Protein AF-U6MVC6-F1 (afdb_monomer)

Sequence (277 aa):
MRKEAEAIRRQVAEQHLAGNCEPCVAHFAAAAGCGAGEFCCCCHDPQHEQQNSPLHFLVLLHQQQRCLPCAPTHSGEQGCPGASCSYCHHPSHGDKGDKERHFSVVLHKRKVCRPCSLFLLGTCPKDSLSCTFCHSEEHRPGGPRGPPGGPGGPPGAPAVAGAPAQAPGGPPLIPGGPPILAAPAPGVPRPRILLPSPGGPPGGPPVLGYPAPFFPMAPFGGPPRGPPLILAGPRPAPITITPVAPGGPPLSPVAAPQQQQQQQQQQPAAANLDAHG

Mean predicted aligned error: 19.35 Å

Organism: NCBI:txid51315

InterPro domains:
  IPR000571 Zinc finger, CCCH-type [PS50103] (115-138)

Solvent-accessible surface area (backbone atoms only — not comparable to full-atom values): 19244 Å² total; per-residue (Å²): 106,73,71,54,31,51,50,39,47,50,53,34,51,54,29,46,77,69,73,66,50,51,60,32,61,49,45,75,49,37,95,86,37,46,90,54,60,65,67,37,79,43,34,80,62,72,68,30,65,40,81,89,38,80,53,9,41,61,51,42,28,45,75,72,72,65,52,55,58,34,41,31,67,53,37,73,45,84,84,61,73,60,93,65,43,83,42,35,78,63,68,65,30,54,36,81,86,45,58,76,54,14,36,55,46,43,32,46,78,70,71,70,51,51,74,30,67,43,47,72,70,72,64,49,92,58,54,64,84,46,37,66,37,32,65,58,64,87,73,39,93,84,40,85,74,67,76,81,88,65,82,89,76,83,91,82,86,83,90,81,87,84,86,85,90,85,88,89,83,86,88,84,86,86,86,84,84,84,81,93,79,83,88,82,84,88,89,79,91,77,84,88,78,88,73,86,87,79,84,82,86,84,84,76,81,82,73,85,71,69,78,74,80,84,68,82,77,74,78,90,79,83,84,89,86,74,83,86,83,86,77,88,71,86,80,81,77,86,82,82,81,75,85,80,80,94,85,75,82,87,79,79,86,82,81,76,88,85,75,80,72,72,75,76,76,75,72,80,83,81,81,85,79,90,75,92,130

Foldseek 3Di:
DVVQLVVLVVQQVVCVVVLNFQADLQQQQPPVHDPCPSVDNHDPDCQQNDPPHCNPNLNSCVVVVNFQADLCLLLVHPDAPPPSGSGHNPCQLNDPVPPCSPNLNSCVVVVNFAADPCLLVVRDPDDQRNDSHHNDLCPHDPRPPDPPPDPDDDDDDDDDDDDDDDDDDDDDDDDDDDDDDDDDDDDDDDDDDDDDDDDDDDDDPPPPDDPPRPDPPDPPDDDDDDDDDDDDDDDDDDDDDDDDDPDDDDDDDDDDDPDPPVVVPPDDDDDDDDDDD

Secondary structure (DSSP, 8-state):
-HHHHHHHHHHHHHHHHTT---B-HHHHH-TT--TTGGG--SB--GGGT-TTSTT-HHHHHHHTT---B-HHHHHT-S---GGG-SSB--GGGT-SS-TTTSHHHHHHHTT-PPB-HHHHTT---S-TTT-SSB--GGGSTTS-------S-------------------PPPPP-------PPPS--PPP---PPPP-PPP-------PPPP-------------------PPPPPPP--PPPPS--PPPPPPPP---SSGGGG------------

Structure (mmCIF, N/CA/C/O backbone):
data_AF-U6MVC6-F1
#
_entry.id   AF-U6MVC6-F1
#
loop_
_atom_site.group_PDB
_atom_site.id
_atom_site.type_symbol
_atom_site.label_atom_id
_atom_site.label_alt_id
_atom_site.label_comp_id
_atom_site.label_asym_id
_atom_site.label_entity_id
_atom_site.label_seq_id
_atom_site.pdbx_PDB_ins_code
_atom_site.Cartn_x
_atom_site.Cartn_y
_atom_site.Cartn_z
_atom_site.occupancy
_atom_site.B_iso_or_equiv
_atom_site.auth_seq_id
_atom_site.auth_comp_id
_atom_site.auth_asym_id
_atom_site.auth_atom_id
_atom_site.pdbx_PDB_model_num
ATOM 1 N N . MET A 1 1 ? -15.863 -12.638 24.065 1.00 85.62 1 MET A N 1
ATOM 2 C CA . MET A 1 1 ? -16.165 -11.849 22.852 1.00 85.62 1 MET A CA 1
ATOM 3 C C . MET A 1 1 ? -16.431 -10.372 23.147 1.00 85.62 1 MET A C 1
ATOM 5 O O . MET A 1 1 ? -15.541 -9.586 22.881 1.00 85.62 1 MET A O 1
ATOM 9 N N . ARG A 1 2 ? -17.551 -9.947 23.762 1.00 92.94 2 ARG A N 1
ATOM 10 C CA . ARG A 1 2 ? -17.836 -8.496 23.948 1.00 92.94 2 ARG A CA 1
ATOM 11 C C . ARG A 1 2 ? -16.755 -7.715 24.719 1.00 92.94 2 ARG A C 1
ATOM 13 O O . ARG A 1 2 ? -16.364 -6.641 24.285 1.00 92.94 2 AR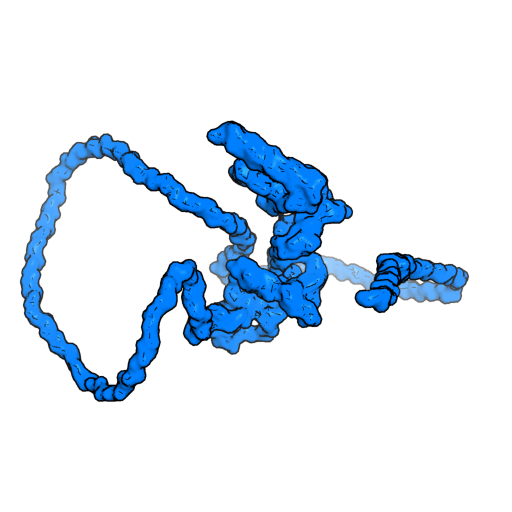G A O 1
ATOM 20 N N . LYS A 1 3 ? -16.239 -8.280 25.819 1.00 96.25 3 LYS A N 1
ATOM 21 C CA . LYS A 1 3 ? -15.145 -7.67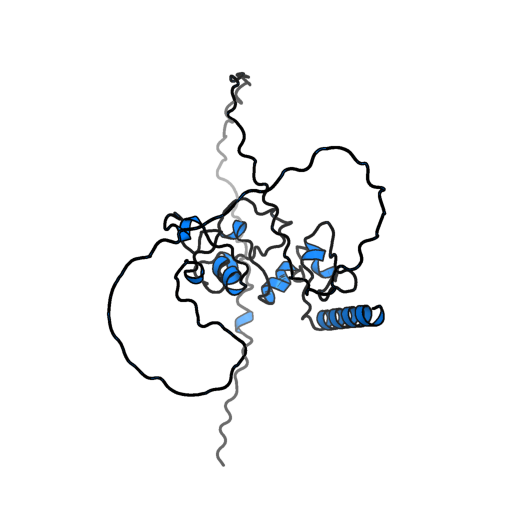6 26.611 1.00 96.25 3 LYS A CA 1
ATOM 22 C C . LYS A 1 3 ? -13.841 -7.525 25.817 1.00 96.25 3 LYS A C 1
ATOM 24 O O . LYS A 1 3 ? -13.082 -6.598 26.050 1.00 96.25 3 LYS A O 1
ATOM 29 N N . GLU A 1 4 ? -13.587 -8.445 24.894 1.00 96.38 4 GLU A N 1
ATOM 30 C CA . GLU A 1 4 ? -12.383 -8.452 24.063 1.00 96.38 4 GLU A CA 1
ATOM 31 C C . GLU A 1 4 ? -12.474 -7.396 22.959 1.00 96.38 4 GLU A C 1
ATOM 33 O O . GLU A 1 4 ? -11.562 -6.591 22.820 1.00 96.38 4 GLU A O 1
ATOM 38 N N . ALA A 1 5 ? -13.612 -7.313 22.261 1.00 95.25 5 ALA A N 1
ATOM 39 C CA . ALA A 1 5 ? -13.873 -6.241 21.299 1.00 95.25 5 ALA A CA 1
ATOM 40 C C . ALA A 1 5 ? -13.769 -4.850 21.949 1.00 95.25 5 ALA A C 1
ATOM 42 O O . ALA A 1 5 ? -13.205 -3.922 21.378 1.00 95.25 5 ALA A O 1
ATOM 43 N N . GLU A 1 6 ? -14.274 -4.696 23.175 1.00 96.88 6 GLU A N 1
ATOM 44 C CA . GLU A 1 6 ? -14.140 -3.449 23.930 1.00 96.88 6 GLU A CA 1
ATOM 45 C C . GLU A 1 6 ? -12.683 -3.120 24.281 1.00 96.88 6 GLU A C 1
ATOM 47 O O . GLU A 1 6 ? -12.273 -1.969 24.134 1.00 96.88 6 GLU A O 1
ATOM 52 N N . ALA A 1 7 ? -11.889 -4.118 24.679 1.00 97.50 7 ALA A N 1
ATOM 53 C CA . ALA A 1 7 ? -10.463 -3.935 24.938 1.00 97.50 7 ALA A CA 1
ATOM 54 C C . ALA A 1 7 ? -9.700 -3.506 23.673 1.00 97.50 7 ALA A C 1
ATOM 56 O O . ALA A 1 7 ? -8.907 -2.567 23.742 1.00 97.50 7 ALA A O 1
ATOM 57 N N . ILE A 1 8 ? -9.991 -4.126 22.522 1.00 97.19 8 ILE A N 1
ATOM 58 C CA . ILE A 1 8 ? -9.409 -3.751 21.223 1.00 97.19 8 ILE A CA 1
ATOM 59 C C . ILE A 1 8 ? -9.773 -2.302 20.877 1.00 97.19 8 ILE A C 1
ATOM 61 O O . ILE A 1 8 ? -8.887 -1.503 20.582 1.00 97.19 8 ILE A O 1
ATOM 65 N N . ARG A 1 9 ? -11.053 -1.918 20.984 1.00 96.38 9 ARG A N 1
ATOM 66 C CA . ARG A 1 9 ? -11.488 -0.534 20.721 1.00 96.38 9 ARG A CA 1
ATOM 67 C C . ARG A 1 9 ? -10.795 0.480 21.626 1.00 96.38 9 ARG A C 1
ATOM 69 O O . ARG A 1 9 ? -10.381 1.532 21.146 1.00 96.38 9 ARG A O 1
ATOM 76 N N . ARG A 1 10 ? -10.664 0.171 22.920 1.00 97.62 10 ARG A N 1
ATOM 77 C CA . ARG A 1 10 ? -9.973 1.051 23.869 1.00 97.62 10 ARG A CA 1
ATOM 78 C C . ARG A 1 10 ? -8.504 1.222 23.487 1.00 97.62 10 ARG A C 1
ATOM 80 O O . ARG A 1 10 ? -8.034 2.351 23.432 1.00 97.62 10 ARG A O 1
ATOM 87 N N . GLN A 1 11 ? -7.817 0.133 23.144 1.00 97.88 11 GLN A N 1
ATOM 88 C CA . GLN A 1 11 ? -6.425 0.179 22.696 1.00 97.88 11 GLN A CA 1
ATOM 89 C C . GLN A 1 11 ? -6.255 1.029 21.426 1.00 97.88 11 GLN A C 1
ATOM 91 O O . GLN A 1 11 ? -5.345 1.851 21.355 1.00 97.88 11 GLN A O 1
ATOM 96 N N . VAL A 1 12 ? -7.135 0.868 20.433 1.00 97.81 12 VAL A N 1
ATOM 97 C CA . VAL A 1 12 ? -7.101 1.671 19.198 1.00 97.81 12 VAL A CA 1
ATOM 98 C C . VAL A 1 12 ? -7.331 3.158 19.497 1.00 97.81 12 VAL A C 1
ATOM 100 O O . VAL A 1 12 ? -6.624 4.007 18.956 1.00 97.81 12 VAL A O 1
ATOM 103 N N . ALA A 1 13 ? -8.268 3.484 20.392 1.00 97.19 13 ALA A N 1
ATOM 104 C CA . ALA A 1 13 ? -8.526 4.862 20.808 1.00 97.19 13 ALA A CA 1
ATOM 105 C C . ALA A 1 13 ? -7.326 5.485 21.545 1.00 97.19 13 ALA A C 1
ATOM 107 O O . ALA A 1 13 ? -6.958 6.625 21.269 1.00 97.19 13 ALA A O 1
ATOM 108 N N . GLU A 1 14 ? -6.674 4.736 22.437 1.00 98.06 14 GLU A N 1
ATOM 109 C CA . GLU A 1 14 ? -5.448 5.171 23.121 1.00 98.06 14 GLU A CA 1
ATOM 110 C C . GLU A 1 14 ? -4.309 5.435 22.122 1.00 98.06 14 GLU A C 1
ATOM 112 O O . GLU A 1 14 ? -3.630 6.459 22.211 1.00 98.06 14 GLU A O 1
ATOM 117 N N . GLN A 1 15 ? -4.133 4.562 21.122 1.00 97.06 15 GLN A N 1
ATOM 118 C CA . GLN A 1 15 ? -3.152 4.769 20.051 1.00 97.06 15 GLN A CA 1
ATOM 119 C C . GLN A 1 15 ? -3.458 6.016 19.213 1.00 97.06 15 GLN A C 1
ATOM 121 O O . GLN A 1 15 ? -2.530 6.727 18.826 1.00 97.06 15 GLN A O 1
ATOM 126 N N . HIS A 1 16 ? -4.737 6.293 18.947 1.00 97.00 16 HIS A N 1
ATOM 127 C CA . HIS A 1 16 ? -5.171 7.492 18.222 1.00 97.00 16 HIS A CA 1
ATOM 128 C C . HIS A 1 16 ? -4.855 8.768 18.990 1.00 97.00 16 HIS A C 1
ATOM 130 O O . HIS A 1 16 ? -4.232 9.674 18.442 1.00 97.00 16 HIS A O 1
ATOM 136 N N . LEU A 1 17 ? -5.189 8.807 20.280 1.00 96.62 17 LEU A N 1
ATOM 137 C CA . LEU A 1 17 ? -4.862 9.936 21.154 1.00 96.62 17 LEU A CA 1
ATOM 138 C C . LEU A 1 17 ? -3.348 10.163 21.266 1.00 96.62 17 LEU A C 1
ATOM 140 O O . LEU A 1 17 ? -2.903 11.304 21.352 1.00 96.62 17 LEU A O 1
ATOM 144 N N . ALA A 1 18 ? -2.557 9.089 21.222 1.00 96.00 18 ALA A N 1
ATOM 145 C CA . ALA A 1 18 ? -1.099 9.162 21.207 1.00 96.00 18 ALA A CA 1
ATOM 146 C C . ALA A 1 18 ? -0.501 9.569 19.843 1.00 96.00 18 ALA A C 1
ATOM 148 O O . ALA A 1 18 ? 0.714 9.729 19.749 1.00 96.00 18 ALA A O 1
ATOM 149 N N . GLY A 1 19 ? -1.309 9.698 18.783 1.00 92.81 19 GLY A N 1
ATOM 150 C CA . GLY A 1 19 ? -0.837 9.997 17.423 1.00 92.81 19 GLY A CA 1
ATOM 151 C C . GLY A 1 19 ? -0.134 8.829 16.717 1.00 92.81 19 GLY A C 1
ATOM 152 O O . GLY A 1 19 ? 0.452 9.012 15.652 1.00 92.81 19 GLY A O 1
ATOM 153 N N . ASN A 1 20 ? -0.208 7.623 17.286 1.00 95.19 20 ASN A N 1
ATOM 154 C CA . ASN A 1 20 ? 0.468 6.416 16.801 1.00 95.19 20 ASN A CA 1
ATOM 155 C C . ASN A 1 20 ? -0.515 5.376 16.245 1.00 95.19 20 ASN A C 1
ATOM 157 O O . ASN A 1 20 ? -0.172 4.199 16.111 1.00 95.19 20 ASN A O 1
ATOM 161 N N . CYS A 1 21 ? -1.751 5.781 15.953 1.00 96.44 21 CYS A N 1
ATOM 162 C CA . CYS A 1 21 ? -2.738 4.891 15.367 1.00 96.44 21 CYS A CA 1
ATOM 163 C C . CYS A 1 21 ? -2.336 4.454 13.956 1.00 96.44 21 CYS A C 1
ATOM 165 O O . CYS A 1 21 ? -1.664 5.163 13.201 1.00 96.44 21 CYS A O 1
ATOM 167 N N . GLU A 1 22 ? -2.786 3.257 13.599 1.00 97.00 22 GLU A N 1
ATOM 168 C CA . GLU A 1 22 ? -2.691 2.740 12.245 1.00 97.00 22 GLU A CA 1
ATOM 169 C C . GLU A 1 22 ? -4.068 2.808 11.595 1.00 97.00 22 GLU A C 1
ATOM 171 O O . GLU A 1 22 ? -4.956 2.055 12.003 1.00 97.00 22 GLU A O 1
ATOM 176 N N . PRO A 1 23 ? -4.286 3.676 10.600 1.00 97.38 23 PRO A N 1
ATOM 177 C CA . PRO A 1 23 ? -5.589 3.780 9.973 1.00 97.38 23 PRO A CA 1
ATOM 178 C C . PRO A 1 23 ? -5.889 2.537 9.125 1.00 97.38 23 PRO A C 1
ATOM 180 O O . PRO A 1 23 ? -5.032 2.000 8.418 1.00 97.38 23 PRO A O 1
ATOM 183 N N . CYS A 1 24 ? -7.133 2.073 9.188 1.00 97.12 24 CYS A N 1
ATOM 184 C CA . CYS A 1 24 ? -7.575 0.865 8.505 1.00 97.12 24 CYS A CA 1
ATOM 185 C C . CYS A 1 24 ? -7.771 1.103 7.006 1.00 97.12 24 CYS A C 1
ATOM 187 O O . CYS A 1 24 ? -8.796 1.635 6.578 1.00 97.12 24 CYS A O 1
ATOM 189 N N . VAL A 1 25 ? -6.835 0.631 6.182 1.00 95.69 25 VAL A N 1
ATOM 190 C CA . VAL A 1 25 ? -6.945 0.743 4.717 1.00 95.69 25 VAL A CA 1
ATOM 191 C C . VAL A 1 25 ? -8.231 0.093 4.198 1.00 95.69 25 VAL A C 1
ATOM 193 O O . VAL A 1 25 ? -8.883 0.650 3.324 1.00 95.69 25 VAL A O 1
ATOM 196 N N . ALA A 1 26 ? -8.643 -1.052 4.754 1.00 94.81 26 ALA A N 1
ATOM 197 C CA . ALA A 1 26 ? -9.877 -1.717 4.336 1.00 94.81 26 ALA A CA 1
ATOM 198 C C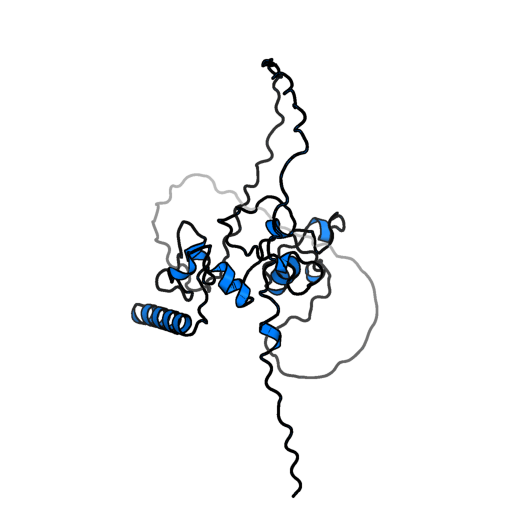 . ALA A 1 26 ? -11.130 -0.882 4.644 1.00 94.81 26 ALA A C 1
ATOM 200 O O . ALA A 1 26 ? -12.075 -0.906 3.868 1.00 94.81 26 ALA A O 1
ATOM 201 N N . HIS A 1 27 ? -11.139 -0.126 5.744 1.00 95.81 27 HIS A N 1
ATOM 202 C CA . HIS A 1 27 ? -12.253 0.759 6.073 1.00 95.81 27 HIS A CA 1
ATOM 203 C C . HIS A 1 27 ? -12.345 1.942 5.104 1.00 95.81 27 HIS A C 1
ATOM 205 O O . HIS A 1 27 ? -13.425 2.213 4.594 1.00 95.81 27 HIS A O 1
ATOM 211 N N . PHE A 1 28 ? -11.218 2.607 4.824 1.00 94.75 28 PHE A N 1
ATOM 212 C CA . PHE A 1 28 ? -11.207 3.847 4.038 1.00 94.75 28 PHE A CA 1
ATOM 213 C C . PHE A 1 28 ? -11.144 3.635 2.522 1.00 94.75 28 PHE A C 1
ATOM 215 O O . PHE A 1 28 ? -11.571 4.505 1.770 1.00 94.75 28 PHE A O 1
ATOM 222 N N . ALA A 1 29 ? -10.599 2.511 2.052 1.00 91.06 29 ALA A N 1
ATOM 223 C CA . ALA A 1 29 ? -10.411 2.268 0.623 1.00 91.06 29 ALA A CA 1
ATOM 224 C C . ALA A 1 29 ? -11.411 1.271 0.020 1.00 91.06 29 ALA A C 1
ATOM 226 O O . ALA A 1 29 ? -11.627 1.291 -1.192 1.00 91.06 29 ALA A O 1
ATOM 227 N N . ALA A 1 30 ? -12.013 0.381 0.820 1.00 84.25 30 ALA A N 1
ATOM 228 C CA . ALA A 1 30 ? -12.995 -0.566 0.304 1.00 84.25 30 ALA A CA 1
ATOM 229 C C . ALA A 1 30 ? -14.407 0.020 0.393 1.00 84.25 30 ALA A C 1
ATOM 231 O O . ALA A 1 30 ? -14.854 0.413 1.465 1.00 84.25 30 ALA A O 1
ATOM 232 N N . ALA A 1 31 ? -15.160 -0.038 -0.708 1.00 83.81 31 ALA A N 1
ATOM 233 C CA . ALA A 1 31 ? -16.566 0.379 -0.726 1.00 83.81 31 ALA A CA 1
ATOM 234 C C . ALA A 1 31 ? -17.443 -0.397 0.281 1.00 83.81 31 ALA A C 1
ATOM 236 O O . ALA A 1 31 ? -18.460 0.111 0.737 1.00 83.81 31 ALA A O 1
ATOM 237 N N . ALA A 1 32 ? -17.048 -1.626 0.630 1.00 87.31 32 ALA A N 1
ATOM 238 C CA . ALA A 1 32 ? -17.746 -2.476 1.595 1.00 87.31 32 ALA A CA 1
ATOM 239 C C . ALA A 1 32 ? -17.352 -2.209 3.063 1.00 87.31 32 ALA A C 1
ATOM 241 O O . ALA A 1 32 ? -17.956 -2.785 3.968 1.00 87.31 32 ALA A O 1
ATOM 242 N N . GLY A 1 33 ? -16.341 -1.371 3.311 1.00 90.25 33 GLY A N 1
ATOM 243 C CA . GLY A 1 33 ? -15.783 -1.135 4.639 1.00 90.25 33 GLY A CA 1
ATOM 244 C C . GLY A 1 33 ? -14.983 -2.317 5.208 1.00 90.25 33 GLY A C 1
ATOM 245 O O . GLY A 1 33 ? -14.665 -3.299 4.534 1.00 90.25 33 GLY A O 1
ATOM 246 N N . CYS A 1 34 ? -14.625 -2.209 6.490 1.00 95.12 34 CYS A N 1
ATOM 247 C CA . CYS A 1 34 ? -13.806 -3.199 7.188 1.00 95.12 34 CYS A CA 1
ATOM 248 C C . CYS A 1 34 ? -14.643 -4.392 7.673 1.00 95.12 34 CYS A C 1
ATOM 250 O O . CYS A 1 34 ? -15.444 -4.264 8.599 1.00 95.12 34 CYS A O 1
ATOM 252 N N . GLY A 1 35 ? -14.388 -5.579 7.115 1.00 94.38 35 GLY A N 1
ATOM 253 C CA . GLY A 1 35 ? -15.068 -6.819 7.509 1.00 94.38 35 GLY A CA 1
ATOM 254 C C . GLY A 1 35 ? -14.784 -7.290 8.943 1.00 94.38 35 GLY A C 1
ATOM 255 O O . GLY A 1 35 ? -15.534 -8.106 9.468 1.00 94.38 35 GLY A O 1
ATOM 256 N N . ALA A 1 36 ? -13.737 -6.772 9.599 1.00 94.31 36 ALA A N 1
ATOM 257 C CA . ALA A 1 36 ? -13.434 -7.103 10.994 1.00 94.31 36 ALA A CA 1
ATOM 258 C C . ALA A 1 36 ? -14.345 -6.372 11.999 1.00 94.31 36 ALA A C 1
ATOM 260 O O . ALA A 1 36 ? -14.402 -6.763 13.166 1.00 94.31 36 ALA A O 1
ATOM 261 N N . GLY A 1 37 ? -15.057 -5.324 11.563 1.00 91.12 37 GLY A N 1
ATOM 262 C CA . GLY A 1 37 ? -15.987 -4.573 12.404 1.00 91.12 37 GLY A CA 1
ATOM 263 C C . GLY A 1 37 ? -15.349 -4.122 13.720 1.00 91.12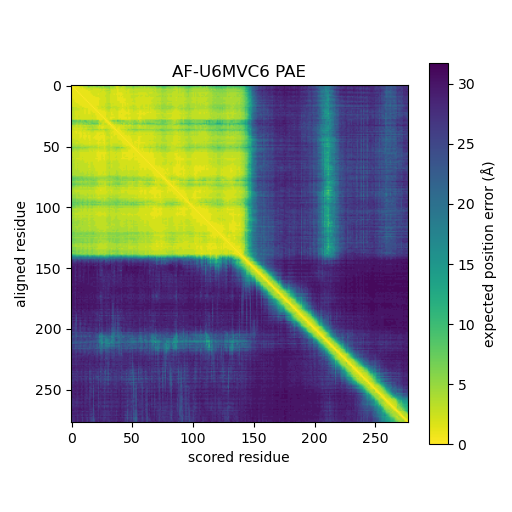 37 GLY A C 1
ATOM 264 O O . GLY A 1 37 ? -14.312 -3.461 13.727 1.00 91.12 37 GLY A O 1
ATOM 265 N N . GLU A 1 38 ? -15.960 -4.508 14.841 1.00 91.69 38 GLU A N 1
ATOM 266 C CA . GLU A 1 38 ? -15.504 -4.148 16.188 1.00 91.69 38 GLU A CA 1
ATOM 267 C C . GLU A 1 38 ? -14.248 -4.883 16.681 1.00 91.69 38 GLU A C 1
ATOM 269 O O . GLU A 1 38 ? -13.686 -4.497 17.704 1.00 91.69 38 GLU A O 1
ATOM 274 N N . PHE A 1 39 ? -13.807 -5.919 15.967 1.00 96.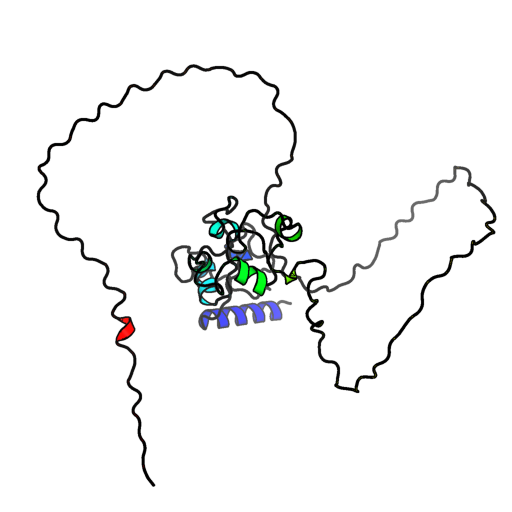19 39 PHE A N 1
ATOM 275 C CA . PHE A 1 39 ? -12.567 -6.644 16.252 1.00 96.19 39 PHE A CA 1
ATOM 276 C C . PHE A 1 39 ? -11.389 -6.122 15.419 1.00 96.19 39 PHE A C 1
ATOM 278 O O . PHE A 1 39 ? -10.301 -6.696 15.460 1.00 96.19 39 PHE A O 1
ATOM 285 N N . CYS A 1 40 ? -11.584 -5.053 14.639 1.00 97.12 40 CYS A N 1
ATOM 286 C CA . CYS A 1 40 ? -10.495 -4.439 13.897 1.00 97.12 40 CYS A CA 1
ATOM 287 C C . CYS A 1 40 ? -9.493 -3.784 14.857 1.00 97.12 40 CYS A C 1
ATOM 289 O O . CYS A 1 40 ? -9.861 -2.955 15.685 1.00 97.12 40 CYS A O 1
ATOM 291 N N . CYS A 1 41 ? -8.217 -4.137 14.717 1.00 97.00 41 CYS A N 1
ATOM 292 C CA . CYS A 1 41 ? -7.111 -3.530 15.455 1.00 97.00 41 CYS A CA 1
ATOM 293 C C . CYS A 1 41 ? -6.576 -2.242 14.804 1.00 97.00 41 CYS A C 1
ATOM 295 O O . CYS A 1 41 ? -5.637 -1.645 15.321 1.00 97.00 41 CYS A O 1
ATOM 297 N N . CYS A 1 42 ? -7.149 -1.821 13.675 1.00 97.31 42 CYS A N 1
ATOM 298 C CA . CYS A 1 42 ? -6.814 -0.572 13.005 1.00 97.31 42 CYS A CA 1
ATOM 299 C C . CYS A 1 42 ? -7.838 0.521 13.343 1.00 97.31 42 CYS A C 1
ATOM 301 O O . CYS A 1 42 ? -8.997 0.253 13.656 1.00 97.31 42 CYS A O 1
ATOM 303 N N . CYS A 1 43 ? -7.412 1.774 13.234 1.00 97.75 43 CYS A N 1
ATOM 304 C CA . CYS A 1 43 ? -8.232 2.944 13.501 1.00 97.75 43 CYS A CA 1
ATOM 305 C C . CYS A 1 43 ? -9.238 3.212 12.374 1.00 97.75 43 CYS A C 1
ATOM 307 O O . CYS A 1 43 ? -8.884 3.183 11.192 1.00 97.75 43 CYS A O 1
ATOM 309 N N . HIS A 1 44 ? -10.486 3.491 12.758 1.00 97.00 44 HIS A N 1
ATOM 310 C CA . HIS A 1 44 ? -11.595 3.890 11.879 1.00 97.00 44 HIS A CA 1
ATOM 311 C C . HIS A 1 44 ? -12.024 5.349 12.122 1.00 97.00 44 HIS A C 1
ATOM 313 O O . HIS A 1 44 ? -13.158 5.712 11.829 1.00 97.00 44 HIS A O 1
ATOM 319 N N . ASP A 1 45 ? -11.164 6.183 12.716 1.00 96.94 45 ASP A N 1
ATOM 320 C CA . ASP A 1 45 ? -11.527 7.568 13.015 1.00 96.94 45 ASP A CA 1
ATOM 321 C C . ASP A 1 45 ? -11.803 8.360 11.714 1.00 96.94 45 ASP A C 1
ATOM 323 O O . ASP A 1 45 ? -10.975 8.330 10.793 1.00 96.94 45 ASP A O 1
ATOM 327 N N . PRO A 1 46 ? -12.943 9.072 11.608 1.00 96.00 46 PRO A N 1
ATOM 328 C CA . PRO A 1 46 ? -13.331 9.794 10.393 1.00 96.00 46 PRO A CA 1
ATOM 329 C C . PRO A 1 46 ? -12.349 10.906 9.996 1.00 96.00 46 PRO A C 1
ATOM 331 O O . PRO A 1 46 ? -12.344 11.343 8.842 1.00 96.00 46 PRO A O 1
ATOM 334 N N . GLN A 1 47 ? -11.472 11.356 10.900 1.00 96.62 47 GLN A N 1
ATOM 335 C CA . GLN A 1 47 ? -10.405 12.306 10.572 1.00 96.62 47 GLN A CA 1
ATOM 336 C C . GLN A 1 47 ? -9.470 11.792 9.466 1.00 96.62 47 GLN A C 1
ATOM 338 O O . GLN A 1 47 ? -8.875 12.601 8.748 1.00 96.62 47 GLN A O 1
ATOM 343 N N . HIS A 1 48 ? -9.359 10.471 9.296 1.00 96.38 48 HIS A N 1
ATOM 344 C CA . HIS A 1 48 ? -8.489 9.859 8.293 1.00 96.38 48 HIS A CA 1
ATOM 345 C C . HIS A 1 48 ? -9.096 9.769 6.885 1.00 96.38 48 HIS A C 1
ATOM 347 O O . HIS A 1 48 ? -8.378 9.476 5.924 1.00 96.38 48 HIS A O 1
ATOM 353 N N . GLU A 1 49 ? -10.391 10.044 6.729 1.00 95.00 49 GLU A N 1
ATOM 354 C CA . GLU A 1 49 ? -11.087 9.955 5.440 1.00 95.00 49 GLU A CA 1
ATOM 355 C C . GLU A 1 49 ? -10.787 11.159 4.529 1.00 95.00 49 GLU A C 1
ATOM 357 O O . GLU A 1 49 ? -10.717 11.040 3.306 1.00 95.00 49 GLU A O 1
ATOM 362 N N . GLN A 1 50 ? -10.532 12.327 5.119 1.00 93.81 50 GLN A N 1
ATOM 363 C CA . GLN A 1 50 ? -10.407 13.593 4.396 1.00 93.81 50 GLN A CA 1
ATOM 364 C C . GLN A 1 50 ? -9.128 13.646 3.540 1.00 93.81 50 GLN A C 1
ATOM 366 O O . GLN A 1 50 ? -8.042 13.834 4.077 1.00 93.81 50 GLN A O 1
ATOM 371 N N . GLN A 1 51 ? -9.244 13.554 2.209 1.00 90.75 51 GLN A N 1
ATOM 372 C CA . GLN A 1 51 ? -8.100 13.497 1.273 1.00 90.75 51 GLN A CA 1
ATOM 373 C C . GLN A 1 51 ? -7.116 14.676 1.377 1.00 90.75 51 GLN A C 1
ATOM 375 O O . GLN A 1 51 ? -5.917 14.495 1.191 1.00 90.75 51 GLN A O 1
ATOM 380 N N . ASN A 1 52 ? -7.613 15.875 1.691 1.00 91.25 52 ASN A N 1
ATOM 381 C CA . ASN A 1 52 ? -6.793 17.088 1.800 1.00 91.25 52 ASN A CA 1
ATOM 382 C C . ASN A 1 52 ? -6.221 17.308 3.211 1.00 91.25 52 ASN A C 1
ATOM 384 O O . ASN A 1 52 ? -5.562 18.316 3.460 1.00 91.25 52 ASN A O 1
ATOM 388 N N . SER A 1 53 ? -6.498 16.400 4.148 1.00 94.75 53 SER A N 1
ATOM 389 C CA . SER A 1 53 ? -6.004 16.491 5.517 1.00 94.75 53 SER A CA 1
ATOM 390 C C . SER A 1 53 ? -4.614 15.858 5.631 1.00 94.75 53 SER A C 1
ATOM 392 O O . SER A 1 53 ? -4.384 14.786 5.067 1.00 94.75 53 SER A O 1
ATOM 394 N N . PRO A 1 54 ? -3.692 16.427 6.431 1.00 93.50 54 PRO A N 1
ATOM 395 C CA . PRO A 1 54 ? -2.455 15.732 6.790 1.00 93.50 54 PRO A CA 1
ATOM 396 C C . PRO A 1 54 ? -2.722 14.436 7.572 1.00 93.50 54 PRO A C 1
ATOM 398 O O . PRO A 1 54 ? -1.843 13.582 7.657 1.00 93.50 54 PRO A O 1
ATOM 401 N N . LEU A 1 55 ? -3.932 14.281 8.122 1.00 95.56 55 LEU A N 1
ATOM 402 C CA . LEU A 1 55 ? -4.379 13.081 8.824 1.00 95.56 55 LEU A CA 1
ATOM 403 C C . LEU A 1 55 ? -4.982 12.026 7.892 1.00 95.56 55 LEU A C 1
ATOM 405 O O . LEU A 1 55 ? -5.373 10.967 8.381 1.00 95.56 55 LEU A O 1
ATOM 409 N N . HIS A 1 56 ? -5.058 12.283 6.580 1.00 96.12 56 HIS A N 1
ATOM 410 C CA . HIS A 1 56 ? -5.551 11.306 5.615 1.00 96.12 56 HIS A CA 1
ATOM 411 C C . HIS A 1 56 ? -4.794 9.979 5.747 1.00 96.12 56 HIS A C 1
ATOM 413 O O . HIS A 1 56 ? -3.565 9.975 5.868 1.00 96.12 56 HIS A O 1
ATOM 419 N N . PHE A 1 57 ? -5.502 8.847 5.691 1.00 96.81 57 PHE A N 1
ATOM 420 C CA . PHE A 1 57 ? -4.917 7.549 6.040 1.00 96.81 57 PHE A CA 1
ATOM 421 C C . PHE A 1 57 ? -3.633 7.219 5.258 1.00 96.81 57 PHE A C 1
ATOM 423 O O . PHE A 1 57 ? -2.660 6.745 5.846 1.00 96.81 57 PHE A O 1
ATOM 430 N N . LEU A 1 58 ? -3.581 7.516 3.951 1.00 96.56 58 LEU A N 1
ATOM 431 C CA . LEU A 1 58 ? -2.381 7.289 3.135 1.00 96.56 58 LEU A CA 1
ATOM 432 C C . LEU A 1 58 ? -1.217 8.208 3.513 1.00 96.56 58 LEU A C 1
ATOM 434 O O . LEU A 1 58 ? -0.064 7.779 3.442 1.00 96.56 58 LEU A O 1
ATOM 438 N N . VAL A 1 59 ? -1.505 9.449 3.910 1.00 96.19 59 VAL A N 1
ATOM 439 C CA . VAL A 1 59 ? -0.490 10.427 4.322 1.00 96.19 59 VAL A CA 1
ATOM 440 C C . VAL A 1 59 ? 0.131 9.999 5.649 1.00 96.19 59 VAL A C 1
ATOM 442 O O . VAL A 1 59 ? 1.357 9.9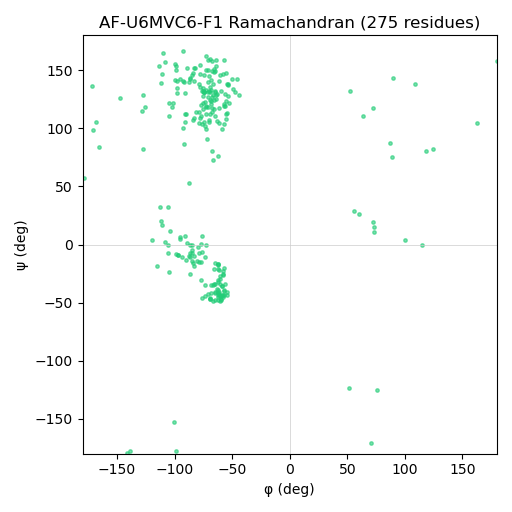33 5.750 1.00 96.19 59 VAL A O 1
ATOM 445 N N . LEU A 1 60 ? -0.687 9.602 6.627 1.00 96.38 60 LEU A N 1
ATOM 446 C CA . LEU A 1 60 ? -0.197 9.090 7.912 1.00 96.38 60 LEU A CA 1
ATOM 447 C C . LEU A 1 60 ? 0.620 7.807 7.752 1.00 96.38 60 LEU A C 1
ATOM 449 O O . LEU A 1 60 ? 1.739 7.722 8.259 1.00 96.38 60 LEU A O 1
ATOM 453 N N . LEU A 1 61 ? 0.115 6.829 6.990 1.00 96.69 61 LEU A N 1
ATOM 454 C CA . LEU A 1 61 ? 0.865 5.600 6.716 1.00 96.69 61 LEU A CA 1
ATOM 455 C C . LEU A 1 61 ? 2.201 5.900 6.027 1.00 96.69 61 LEU A C 1
ATOM 457 O O . LEU A 1 61 ? 3.193 5.222 6.295 1.00 96.69 61 LEU A O 1
ATOM 461 N N . HIS A 1 62 ? 2.249 6.907 5.152 1.00 96.31 62 HIS A N 1
ATOM 462 C CA . HIS A 1 62 ? 3.490 7.324 4.508 1.00 96.31 62 HIS A CA 1
ATOM 463 C C . HIS A 1 62 ? 4.488 7.926 5.502 1.00 96.31 62 HIS A C 1
ATOM 465 O O . HIS A 1 62 ? 5.648 7.505 5.534 1.00 96.31 62 HIS A O 1
ATOM 471 N N . GLN A 1 63 ? 4.045 8.853 6.352 1.00 95.38 63 GLN A N 1
ATOM 472 C CA . GLN A 1 63 ? 4.887 9.469 7.383 1.00 95.38 63 GLN A CA 1
ATOM 473 C C . GLN A 1 63 ? 5.470 8.414 8.332 1.00 95.38 63 GLN A C 1
ATOM 475 O O . GLN A 1 63 ? 6.676 8.405 8.584 1.00 95.38 63 GLN A O 1
ATOM 480 N N . GLN A 1 64 ? 4.648 7.447 8.746 1.00 95.12 64 GLN A N 1
ATOM 481 C CA . GLN A 1 64 ? 5.049 6.321 9.594 1.00 95.12 64 GLN A CA 1
ATOM 482 C C . GLN A 1 64 ? 5.915 5.267 8.868 1.00 95.12 64 GLN A C 1
ATOM 484 O O . GLN A 1 64 ? 6.302 4.269 9.473 1.00 95.12 64 GLN A O 1
ATOM 489 N N . GLN A 1 65 ? 6.218 5.439 7.573 1.00 94.94 65 GLN A N 1
ATOM 490 C CA . GLN A 1 65 ? 6.943 4.463 6.740 1.00 94.94 65 GLN A CA 1
ATOM 491 C C . GLN A 1 65 ? 6.238 3.101 6.614 1.00 94.94 65 GLN A C 1
ATOM 493 O O . GLN A 1 65 ? 6.878 2.070 6.387 1.00 94.94 65 GLN A O 1
ATOM 498 N N . ARG A 1 66 ? 4.909 3.078 6.755 1.00 95.06 66 ARG A N 1
ATOM 499 C CA . ARG A 1 66 ? 4.048 1.883 6.702 1.00 95.06 66 ARG A CA 1
ATOM 500 C C . ARG A 1 66 ? 3.232 1.767 5.420 1.00 95.06 66 ARG A C 1
ATOM 502 O O . ARG A 1 66 ? 2.595 0.740 5.203 1.00 95.06 66 ARG A O 1
ATOM 509 N N . CYS A 1 67 ? 3.247 2.790 4.573 1.00 96.62 67 CYS A N 1
ATOM 510 C CA . CYS A 1 67 ? 2.511 2.783 3.320 1.00 96.62 67 CYS A CA 1
ATOM 511 C C . CYS A 1 67 ? 3.013 1.712 2.341 1.00 96.62 67 CYS A C 1
ATOM 513 O O . CYS A 1 67 ? 4.195 1.360 2.314 1.00 96.62 67 CYS A O 1
ATOM 515 N N . LEU A 1 68 ? 2.113 1.268 1.465 1.00 97.19 68 LEU A N 1
ATOM 516 C CA . LEU A 1 68 ? 2.456 0.481 0.287 1.00 97.19 68 LEU A CA 1
ATOM 517 C C . LEU A 1 68 ? 2.365 1.378 -0.955 1.00 97.19 68 LEU A C 1
ATOM 519 O O . LEU A 1 68 ? 1.298 1.943 -1.201 1.00 97.19 68 LEU A O 1
ATOM 523 N N . PRO A 1 69 ? 3.449 1.546 -1.728 1.00 97.38 69 PRO A N 1
ATOM 524 C CA . PRO A 1 69 ? 3.448 2.418 -2.896 1.00 97.38 69 PRO A CA 1
ATOM 525 C C . PRO A 1 69 ? 2.681 1.797 -4.068 1.00 97.38 69 PRO A C 1
ATOM 527 O O . PRO A 1 69 ? 2.710 0.583 -4.278 1.00 97.38 69 PRO A O 1
ATOM 530 N N . CYS A 1 70 ? 2.009 2.638 -4.855 1.00 97.38 70 CYS A N 1
ATOM 531 C CA . CYS A 1 70 ? 1.275 2.198 -6.040 1.00 97.38 70 CYS A CA 1
ATOM 532 C C . CYS A 1 70 ? 2.232 1.950 -7.213 1.00 97.38 70 CYS A C 1
ATOM 534 O O . CYS A 1 70 ? 2.705 2.896 -7.843 1.00 97.38 70 CYS A O 1
ATOM 536 N N . ALA A 1 71 ? 2.513 0.684 -7.527 1.00 96.44 71 ALA A N 1
ATOM 537 C CA . ALA A 1 71 ? 3.448 0.348 -8.600 1.00 96.44 71 ALA A CA 1
ATOM 538 C C . ALA A 1 71 ? 3.034 0.899 -9.985 1.00 96.44 71 ALA A C 1
ATOM 540 O O . ALA A 1 71 ? 3.901 1.478 -10.639 1.00 96.44 71 ALA A O 1
ATOM 541 N N . PRO A 1 72 ? 1.762 0.811 -10.440 1.00 96.31 72 PRO A N 1
ATOM 542 C CA . PRO A 1 72 ? 1.357 1.402 -11.722 1.00 96.31 72 PRO A CA 1
ATOM 543 C C . PRO A 1 72 ? 1.628 2.910 -11.802 1.00 96.31 72 PRO A C 1
ATOM 545 O O . PRO A 1 72 ? 2.231 3.376 -12.763 1.00 96.31 72 PRO A O 1
ATOM 548 N N . THR A 1 73 ? 1.291 3.664 -10.748 1.00 96.62 73 THR A N 1
ATOM 549 C CA . THR A 1 73 ? 1.523 5.117 -10.700 1.00 96.62 73 THR A CA 1
ATOM 550 C C . THR A 1 73 ? 3.005 5.468 -10.848 1.00 96.62 73 THR A C 1
ATOM 552 O O . THR A 1 73 ? 3.346 6.340 -11.641 1.00 96.62 73 THR A O 1
ATOM 555 N N . HIS A 1 74 ? 3.896 4.784 -10.121 1.00 96.12 74 HIS A N 1
ATOM 556 C CA . HIS A 1 74 ? 5.332 5.121 -10.104 1.00 96.12 74 HIS A CA 1
ATOM 557 C C . HIS A 1 74 ? 6.131 4.525 -11.271 1.00 96.12 74 HIS A C 1
ATOM 559 O O . HIS A 1 74 ? 7.209 5.015 -11.593 1.00 96.12 74 HIS A O 1
ATOM 565 N N . SER A 1 75 ? 5.604 3.498 -11.936 1.00 94.81 75 SER A N 1
ATOM 566 C CA . SER A 1 75 ? 6.175 2.935 -13.172 1.00 94.81 75 SER A CA 1
ATOM 567 C C . SER A 1 75 ? 5.697 3.645 -14.445 1.00 94.81 75 SER A C 1
ATOM 569 O O . SER A 1 75 ? 6.235 3.394 -15.524 1.00 94.81 75 SER A O 1
ATOM 571 N N . GLY A 1 76 ? 4.679 4.508 -14.337 1.00 92.69 76 GLY A N 1
ATOM 572 C CA . GLY A 1 76 ? 4.018 5.137 -15.482 1.00 92.69 76 GLY A CA 1
ATOM 573 C C . GLY A 1 76 ? 3.123 4.181 -16.278 1.00 92.69 76 GLY A C 1
ATOM 574 O O . GLY A 1 76 ? 2.750 4.491 -17.410 1.00 92.69 76 GLY A O 1
ATOM 575 N N . GLU A 1 77 ? 2.787 3.013 -15.725 1.00 90.94 77 GLU A N 1
ATOM 576 C CA . GLU A 1 77 ? 1.841 2.086 -16.342 1.00 90.94 77 GLU A CA 1
ATOM 577 C C . GLU A 1 77 ? 0.388 2.456 -16.024 1.00 90.94 77 GLU A C 1
ATOM 579 O O . GLU A 1 77 ? 0.051 3.016 -14.980 1.00 90.94 77 GLU A O 1
ATOM 584 N N . GLN A 1 78 ? -0.511 2.102 -16.941 1.00 92.44 78 GLN A N 1
ATOM 585 C CA . GLN A 1 78 ? -1.945 2.243 -16.717 1.00 92.44 78 GLN A CA 1
ATOM 586 C C . GLN A 1 78 ? -2.439 1.225 -15.679 1.00 92.44 78 GLN A C 1
ATOM 588 O O . GLN A 1 78 ? -1.830 0.178 -15.464 1.00 92.44 78 GLN A O 1
ATOM 593 N N . GLY A 1 79 ? -3.585 1.516 -15.060 1.00 89.88 79 GLY A N 1
ATOM 594 C CA . GLY A 1 79 ? -4.261 0.592 -14.143 1.00 89.88 79 GLY A CA 1
ATOM 595 C C . GLY A 1 79 ? -4.337 1.060 -12.691 1.00 89.88 79 GLY A C 1
ATOM 596 O O . GLY A 1 79 ? -4.933 0.375 -11.865 1.00 89.88 79 GLY A O 1
ATOM 597 N N . CYS A 1 80 ? -3.792 2.234 -12.369 1.00 94.62 80 CYS A N 1
ATOM 598 C CA . CYS A 1 80 ? -4.121 2.905 -11.118 1.00 94.62 80 CYS A CA 1
ATOM 599 C C . CYS A 1 80 ? -5.538 3.513 -11.197 1.00 94.62 80 CYS A C 1
ATOM 601 O O . CYS A 1 80 ? -5.821 4.236 -12.154 1.00 94.62 80 CYS A O 1
ATOM 603 N N . PRO A 1 81 ? -6.416 3.298 -10.200 1.00 92.19 81 PRO A N 1
ATOM 604 C CA . PRO A 1 81 ? -7.763 3.876 -10.181 1.00 92.19 81 PRO A CA 1
ATOM 605 C C . PRO A 1 81 ? -7.792 5.374 -9.795 1.00 92.19 81 PRO A C 1
ATOM 607 O O . PRO A 1 81 ? -8.861 5.951 -9.614 1.00 92.19 81 PRO A O 1
ATOM 610 N N . GLY A 1 82 ? -6.634 6.032 -9.669 1.00 90.12 82 GLY A N 1
ATOM 611 C CA . GLY A 1 82 ? -6.539 7.462 -9.373 1.00 90.12 82 GLY A CA 1
ATOM 612 C C . GLY A 1 82 ? -6.836 7.780 -7.908 1.00 90.12 82 GLY A C 1
ATOM 613 O O . GLY A 1 82 ? -6.192 7.235 -7.015 1.00 90.12 82 GLY A O 1
ATOM 614 N N . ALA A 1 83 ? -7.789 8.681 -7.654 1.00 87.25 83 ALA A N 1
ATOM 615 C CA . ALA A 1 83 ? -8.098 9.184 -6.310 1.00 87.25 83 ALA A CA 1
ATOM 616 C C . ALA A 1 83 ? -8.679 8.124 -5.354 1.00 87.25 83 ALA A C 1
ATOM 618 O O . ALA A 1 83 ? -8.602 8.291 -4.141 1.00 87.25 83 ALA A O 1
ATOM 619 N N . SER A 1 84 ? -9.237 7.031 -5.881 1.00 89.69 84 SER A N 1
ATOM 620 C CA . SER A 1 84 ? -9.736 5.893 -5.093 1.00 89.69 84 SER A CA 1
ATOM 621 C C . SER A 1 84 ? -8.684 4.799 -4.874 1.00 89.69 84 SER A C 1
ATOM 623 O O . SER A 1 84 ? -8.998 3.717 -4.379 1.00 89.69 84 SER A O 1
ATOM 625 N N . CYS A 1 85 ? -7.429 5.041 -5.261 1.00 93.69 85 CYS A N 1
ATOM 626 C CA . CYS A 1 85 ? -6.353 4.080 -5.066 1.00 93.69 85 CYS A CA 1
ATOM 627 C C . CYS A 1 85 ? -6.049 3.894 -3.577 1.00 93.69 85 CYS A C 1
ATOM 629 O O . CYS A 1 85 ? -5.772 4.847 -2.859 1.00 93.69 85 CYS A O 1
ATOM 631 N N . SER A 1 86 ? -6.025 2.640 -3.128 1.00 94.50 86 SER A N 1
ATOM 632 C CA . SER A 1 86 ? -5.663 2.260 -1.758 1.00 94.50 86 SER A CA 1
ATOM 633 C C . SER A 1 86 ? -4.154 2.284 -1.488 1.00 94.50 86 SER A C 1
ATOM 635 O O . SER A 1 86 ? -3.716 1.902 -0.403 1.00 94.50 86 SER A O 1
ATOM 637 N N . TYR A 1 87 ? -3.346 2.650 -2.485 1.00 96.44 87 TYR A N 1
ATOM 638 C CA . TYR A 1 87 ? -1.888 2.639 -2.431 1.00 96.44 87 TYR A CA 1
ATOM 639 C C . TYR A 1 87 ? -1.326 4.058 -2.505 1.00 96.44 87 TYR A C 1
ATOM 641 O O . TYR A 1 87 ? -1.918 4.970 -3.075 1.00 96.44 87 TYR A O 1
ATOM 649 N N . CYS A 1 88 ? -0.136 4.243 -1.948 1.00 97.00 88 CYS A N 1
ATOM 650 C CA . CYS A 1 88 ? 0.482 5.551 -1.808 1.00 97.00 88 CYS A CA 1
ATOM 651 C C . CYS A 1 88 ? 1.034 6.090 -3.138 1.00 97.00 88 CYS A C 1
ATOM 653 O O . CYS A 1 88 ? 1.795 5.416 -3.843 1.00 97.00 88 CYS A O 1
ATOM 655 N N . HIS A 1 89 ? 0.689 7.343 -3.442 1.00 96.25 89 HIS A N 1
ATOM 656 C CA . HIS A 1 89 ? 1.151 8.096 -4.615 1.00 96.25 89 HIS A CA 1
ATOM 657 C C . HIS A 1 89 ? 2.213 9.149 -4.284 1.00 96.25 89 HIS A C 1
ATOM 659 O O . HIS A 1 89 ? 2.523 9.986 -5.125 1.00 96.25 89 HIS A O 1
ATOM 665 N N . HIS A 1 90 ? 2.775 9.132 -3.073 1.00 96.38 90 HIS A N 1
ATOM 666 C CA . HIS A 1 90 ? 3.758 10.135 -2.683 1.00 96.38 90 HIS A CA 1
ATOM 667 C C . HIS A 1 90 ? 4.980 10.102 -3.626 1.00 96.38 90 HIS A C 1
ATOM 669 O O . HIS A 1 90 ? 5.513 9.013 -3.877 1.00 96.38 90 HIS A O 1
ATOM 675 N N . PRO A 1 91 ? 5.442 11.257 -4.145 1.00 95.56 91 PRO A N 1
ATOM 676 C CA . PRO A 1 91 ? 6.473 11.321 -5.187 1.00 95.56 91 PRO A CA 1
ATOM 677 C C . PRO A 1 91 ? 7.819 10.725 -4.761 1.00 95.56 91 PRO A C 1
ATOM 679 O O . PRO A 1 91 ? 8.579 10.268 -5.608 1.00 95.56 91 PRO A O 1
ATOM 682 N N . SER A 1 92 ? 8.090 10.635 -3.455 1.00 96.12 92 SER A N 1
ATOM 683 C CA . SER A 1 92 ? 9.302 9.988 -2.925 1.00 96.12 92 SER A CA 1
ATOM 684 C C . SER A 1 92 ? 9.475 8.530 -3.361 1.00 96.12 92 SER A C 1
ATOM 686 O O . SER A 1 92 ? 10.567 7.991 -3.250 1.00 96.12 92 SER A O 1
ATOM 688 N N . HIS A 1 93 ? 8.405 7.854 -3.789 1.00 96.50 93 HIS A N 1
ATOM 689 C CA . HIS A 1 93 ? 8.476 6.468 -4.254 1.00 96.50 93 HIS A CA 1
ATOM 690 C C . HIS A 1 93 ? 8.856 6.333 -5.735 1.00 96.50 93 HIS A C 1
ATOM 692 O O . HIS A 1 93 ? 9.199 5.229 -6.160 1.00 96.50 93 HIS A O 1
ATOM 698 N N . GLY A 1 94 ? 8.800 7.426 -6.503 1.00 94.38 94 GLY A N 1
ATOM 699 C CA . GLY A 1 94 ? 9.207 7.479 -7.910 1.00 94.38 94 GLY A CA 1
ATOM 700 C C . GLY A 1 94 ? 10.630 8.003 -8.122 1.00 94.38 94 GLY A C 1
ATOM 701 O O . GLY A 1 94 ? 11.144 7.937 -9.238 1.00 94.38 94 GLY A O 1
ATOM 702 N N . ASP A 1 95 ? 11.281 8.514 -7.074 1.00 93.88 95 ASP A N 1
ATOM 703 C CA . ASP A 1 95 ? 12.655 8.999 -7.166 1.00 93.88 95 ASP A CA 1
ATOM 704 C C . ASP A 1 95 ? 13.641 7.824 -7.281 1.00 93.88 95 ASP A C 1
ATOM 706 O O . ASP A 1 95 ? 13.737 6.968 -6.402 1.00 93.88 95 ASP A O 1
ATOM 710 N N . LYS A 1 96 ? 14.391 7.778 -8.387 1.00 91.12 96 LYS A N 1
ATOM 711 C CA . LYS A 1 96 ? 15.424 6.759 -8.635 1.00 91.12 96 LYS A CA 1
ATOM 712 C C . LYS A 1 96 ? 16.729 7.045 -7.876 1.00 91.12 96 LYS A C 1
ATOM 714 O O . LYS A 1 96 ? 17.576 6.146 -7.788 1.00 91.12 96 LYS A O 1
ATOM 719 N N . GLY A 1 97 ? 16.903 8.269 -7.369 1.00 91.94 97 GLY A N 1
ATOM 720 C CA . GLY A 1 97 ? 18.023 8.673 -6.520 1.00 91.94 97 GLY A CA 1
ATOM 721 C C . GLY A 1 97 ? 17.943 8.045 -5.128 1.00 91.94 97 GLY A C 1
ATOM 722 O O . GLY A 1 97 ? 18.941 7.511 -4.643 1.00 91.94 97 GLY A O 1
ATOM 723 N N . ASP A 1 98 ? 16.747 8.008 -4.536 1.00 91.88 98 ASP A N 1
ATOM 724 C CA . ASP A 1 98 ? 16.482 7.335 -3.260 1.00 91.88 98 ASP A CA 1
ATOM 725 C C . ASP A 1 98 ? 16.025 5.884 -3.476 1.00 91.88 98 ASP A C 1
ATOM 727 O O . ASP A 1 98 ? 14.838 5.545 -3.531 1.00 91.88 98 ASP A O 1
ATOM 731 N N . LYS A 1 99 ? 17.006 4.985 -3.581 1.00 89.94 99 LYS A N 1
ATOM 732 C CA . LYS A 1 99 ? 16.748 3.555 -3.793 1.00 89.94 99 LYS A CA 1
ATOM 733 C C . LYS A 1 99 ? 15.972 2.910 -2.645 1.00 89.94 99 LYS A C 1
ATOM 735 O O . LYS A 1 99 ? 15.246 1.955 -2.896 1.00 89.94 99 LYS A O 1
ATOM 740 N N . GLU A 1 100 ? 16.115 3.385 -1.408 1.00 93.19 100 GLU A N 1
ATOM 741 C CA . GLU A 1 100 ? 15.466 2.753 -0.252 1.00 93.19 100 GLU A CA 1
ATOM 742 C C . GLU A 1 100 ? 13.963 3.024 -0.224 1.00 93.19 100 GLU A C 1
ATOM 744 O O . GLU A 1 100 ? 13.180 2.150 0.168 1.00 93.19 100 GLU A O 1
ATOM 749 N N . ARG A 1 101 ? 13.559 4.219 -0.667 1.00 95.25 101 ARG A N 1
ATOM 750 C CA . ARG A 1 101 ? 12.149 4.619 -0.750 1.00 95.25 101 ARG A CA 1
ATOM 751 C C . ARG A 1 101 ? 11.497 4.282 -2.081 1.00 95.25 101 ARG A C 1
ATOM 753 O O . ARG A 1 101 ? 10.267 4.313 -2.157 1.00 95.25 101 ARG A O 1
ATOM 760 N N . HIS A 1 102 ? 12.273 3.924 -3.099 1.00 96.56 102 HIS A N 1
ATOM 761 C CA . HIS A 1 102 ? 11.752 3.553 -4.407 1.00 96.56 102 HIS A CA 1
ATOM 762 C C . HIS A 1 102 ? 10.704 2.427 -4.327 1.00 96.56 102 HIS A C 1
ATOM 764 O O . HIS A 1 102 ? 10.878 1.438 -3.603 1.00 96.56 102 HIS A O 1
ATOM 770 N N . PHE A 1 103 ? 9.614 2.546 -5.096 1.00 97.38 103 PHE A N 1
ATOM 771 C CA . PHE A 1 103 ? 8.437 1.681 -4.948 1.00 97.38 103 PHE A CA 1
ATOM 772 C C . PHE A 1 103 ? 8.763 0.181 -5.023 1.00 97.38 103 PHE A C 1
ATOM 774 O O . PHE A 1 103 ? 8.273 -0.603 -4.208 1.00 97.38 103 PHE A O 1
ATOM 781 N N . SER A 1 104 ? 9.617 -0.227 -5.968 1.00 95.81 104 SER A N 1
ATOM 782 C CA . SER A 1 104 ? 9.968 -1.636 -6.177 1.00 95.81 104 SER A CA 1
ATOM 783 C C . SER A 1 104 ? 10.747 -2.227 -4.997 1.00 95.81 104 SER A C 1
ATOM 785 O O . SER A 1 104 ? 10.531 -3.387 -4.637 1.00 95.81 104 SER A O 1
ATOM 787 N N . VAL A 1 105 ? 11.592 -1.420 -4.348 1.00 95.75 105 VAL A N 1
ATOM 788 C CA . VAL A 1 105 ? 12.389 -1.817 -3.180 1.00 95.75 105 VAL A CA 1
ATOM 789 C C . VAL A 1 105 ? 11.505 -1.927 -1.945 1.00 95.75 105 VAL A C 1
ATOM 791 O O . VAL A 1 105 ? 11.568 -2.934 -1.238 1.00 95.75 105 VAL A O 1
ATOM 794 N N . VAL A 1 106 ? 10.614 -0.956 -1.723 1.00 96.56 106 VAL A N 1
ATOM 795 C CA . VAL A 1 106 ? 9.661 -0.987 -0.601 1.00 96.56 106 VAL A CA 1
ATOM 796 C C . VAL A 1 106 ? 8.754 -2.217 -0.687 1.00 96.56 106 VAL A C 1
ATOM 798 O O . VAL A 1 106 ? 8.628 -2.953 0.295 1.00 96.56 106 VAL A O 1
ATOM 801 N N . LEU A 1 107 ? 8.168 -2.493 -1.858 1.00 97.12 107 LEU A N 1
ATOM 802 C CA . LEU A 1 107 ? 7.306 -3.667 -2.050 1.00 97.12 107 LEU A CA 1
ATOM 803 C C . LEU A 1 107 ? 8.069 -4.979 -1.831 1.00 97.12 107 LEU A C 1
ATOM 805 O O . LEU A 1 107 ? 7.528 -5.916 -1.237 1.00 97.12 107 LEU A O 1
ATOM 809 N N . HIS A 1 108 ? 9.325 -5.050 -2.279 1.00 96.62 108 HIS A N 1
ATOM 810 C CA . HIS A 1 108 ? 10.160 -6.234 -2.095 1.00 96.62 108 HIS A CA 1
ATOM 811 C C . HIS A 1 108 ? 10.549 -6.454 -0.630 1.00 96.62 108 HIS A C 1
ATOM 813 O O . HIS A 1 108 ? 10.361 -7.551 -0.103 1.00 96.62 108 HIS A O 1
ATOM 819 N N . LYS A 1 109 ? 10.994 -5.403 0.069 1.00 96.19 109 LYS A N 1
ATOM 820 C CA . LYS A 1 109 ? 11.322 -5.446 1.504 1.00 96.19 109 LYS A CA 1
ATOM 821 C C . LYS A 1 109 ? 10.123 -5.877 2.353 1.00 96.19 109 LYS A C 1
ATOM 823 O O . LYS A 1 109 ? 10.283 -6.612 3.322 1.00 96.19 109 LYS A O 1
ATOM 828 N N . ARG A 1 110 ? 8.915 -5.463 1.960 1.00 95.69 110 ARG A N 1
ATOM 829 C CA . ARG A 1 110 ? 7.641 -5.842 2.595 1.00 95.69 110 ARG A CA 1
ATOM 830 C C . ARG A 1 110 ? 7.126 -7.225 2.178 1.00 95.69 110 ARG A C 1
ATOM 832 O O . ARG A 1 110 ? 6.092 -7.643 2.684 1.00 95.69 110 ARG A O 1
ATOM 839 N N . LYS A 1 111 ? 7.820 -7.923 1.269 1.00 95.75 111 LYS A N 1
ATOM 840 C CA . LYS A 1 111 ? 7.443 -9.240 0.723 1.00 95.75 111 LYS A CA 1
ATOM 841 C C . LYS A 1 111 ? 6.040 -9.267 0.087 1.00 95.75 111 LYS A C 1
ATOM 843 O O . LYS A 1 111 ? 5.402 -10.311 0.031 1.00 95.75 111 LYS A O 1
ATOM 848 N N . VAL A 1 112 ? 5.587 -8.126 -0.440 1.00 95.88 112 VAL A N 1
ATOM 849 C CA . VAL A 1 112 ? 4.323 -7.983 -1.197 1.00 95.88 112 VAL A CA 1
ATOM 850 C C . VAL A 1 112 ? 4.562 -7.754 -2.692 1.00 95.88 112 VAL A C 1
ATOM 852 O O . VAL A 1 112 ? 3.629 -7.535 -3.461 1.00 95.88 112 VAL A O 1
ATOM 855 N N . CYS A 1 113 ? 5.823 -7.759 -3.122 1.00 96.44 113 CYS A N 1
ATOM 856 C CA . CYS A 1 113 ? 6.172 -7.585 -4.518 1.00 96.44 113 CYS A CA 1
ATOM 857 C C . CYS A 1 113 ? 5.723 -8.771 -5.378 1.00 96.44 113 CYS A C 1
ATOM 859 O O . CYS A 1 113 ? 5.762 -9.926 -4.952 1.00 96.44 113 CYS A O 1
ATOM 861 N N . ARG A 1 114 ? 5.400 -8.490 -6.642 1.00 95.94 114 ARG A N 1
ATOM 862 C CA . ARG A 1 114 ? 5.153 -9.516 -7.656 1.00 95.94 114 ARG A CA 1
ATOM 863 C C . ARG A 1 114 ? 6.384 -9.664 -8.559 1.00 95.94 114 ARG A C 1
ATOM 865 O O . ARG A 1 114 ? 6.764 -8.667 -9.175 1.00 95.94 114 ARG A O 1
ATOM 872 N N . PRO A 1 115 ? 7.001 -10.855 -8.661 1.00 96.56 115 PRO A N 1
ATOM 873 C CA . PRO A 1 115 ? 8.148 -11.073 -9.541 1.00 96.56 115 PRO A CA 1
ATOM 874 C C . PRO A 1 115 ? 7.803 -10.826 -11.013 1.00 96.56 115 PRO A C 1
ATOM 876 O O . PRO A 1 115 ? 6.722 -11.200 -11.477 1.00 96.56 115 PRO A O 1
ATOM 879 N N . CYS A 1 116 ? 8.728 -10.220 -11.754 1.00 96.69 116 CYS A N 1
ATOM 880 C CA . CYS A 1 116 ? 8.589 -10.002 -13.190 1.00 96.69 116 CYS A CA 1
ATOM 881 C C . CYS A 1 116 ? 8.906 -11.286 -13.966 1.00 96.69 116 CYS A C 1
ATOM 883 O O . CYS A 1 116 ? 10.050 -11.736 -13.991 1.00 96.69 116 CYS A O 1
ATOM 885 N N . SER A 1 117 ? 7.914 -11.868 -14.642 1.00 96.19 117 SER A N 1
ATOM 886 C CA . SER A 1 117 ? 8.105 -13.097 -15.428 1.00 96.19 117 SER A CA 1
ATOM 887 C C . SER A 1 117 ? 9.107 -12.917 -16.571 1.00 96.19 117 SER A C 1
ATOM 889 O O . SER A 1 117 ? 9.957 -13.778 -16.776 1.00 96.19 117 SER A O 1
ATOM 891 N N . LEU A 1 118 ? 9.071 -11.780 -17.274 1.00 96.50 118 LEU A N 1
ATOM 892 C CA . LEU A 1 118 ? 10.014 -11.485 -18.358 1.00 96.50 118 LEU A CA 1
ATOM 893 C C . LEU A 1 118 ? 11.449 -11.329 -17.844 1.00 96.50 118 LEU A C 1
ATOM 895 O O . LEU A 1 118 ? 12.393 -11.733 -18.514 1.00 96.50 118 LEU A O 1
ATOM 899 N N . PHE A 1 119 ? 11.633 -10.785 -16.639 1.00 95.88 119 PHE A N 1
ATOM 900 C CA . PHE A 1 119 ? 12.956 -10.674 -16.024 1.00 95.88 119 PHE A CA 1
ATOM 901 C C . PHE A 1 119 ? 13.515 -12.046 -15.651 1.00 95.88 119 PHE A C 1
ATOM 903 O O . PHE A 1 119 ? 14.682 -12.329 -15.920 1.00 95.88 119 PHE A O 1
ATOM 910 N N . LEU A 1 120 ? 12.673 -12.925 -15.100 1.00 94.94 120 LEU A N 1
ATOM 911 C CA . LEU A 1 120 ? 13.061 -14.305 -14.801 1.00 94.94 120 LEU A CA 1
ATOM 912 C C . LEU A 1 120 ? 13.472 -15.076 -16.066 1.00 94.94 120 LEU A C 1
ATOM 914 O O . LEU A 1 120 ? 14.350 -15.929 -15.992 1.00 94.94 120 LEU A O 1
ATOM 918 N N . LEU A 1 121 ? 12.900 -14.726 -17.221 1.00 95.00 121 LEU A N 1
ATOM 919 C CA . LEU A 1 121 ? 13.285 -15.246 -18.538 1.00 95.00 121 LEU A CA 1
ATOM 920 C C . LEU A 1 121 ? 14.466 -14.498 -19.187 1.00 95.00 121 LEU A C 1
ATOM 922 O O . LEU A 1 121 ? 14.903 -14.888 -20.264 1.00 95.00 121 LEU A O 1
ATOM 926 N N . GLY A 1 122 ? 14.968 -13.417 -18.581 1.00 94.50 122 GLY A N 1
ATOM 927 C CA . GLY A 1 122 ? 16.048 -12.594 -19.139 1.00 94.50 122 GLY A CA 1
ATOM 928 C C . GLY A 1 122 ? 15.646 -11.730 -20.341 1.00 94.50 122 GLY A C 1
ATOM 929 O O . GLY A 1 122 ? 16.511 -11.304 -21.097 1.00 94.50 122 GLY A O 1
ATOM 930 N N . THR A 1 123 ? 14.350 -11.474 -20.533 1.00 96.81 123 THR A N 1
ATOM 931 C CA . THR A 1 123 ? 13.791 -10.782 -21.711 1.00 96.81 123 THR A CA 1
ATOM 932 C C . THR A 1 123 ? 13.038 -9.493 -21.373 1.00 96.81 123 THR A C 1
ATOM 934 O O . THR A 1 123 ? 12.453 -8.875 -22.261 1.00 96.81 123 THR A O 1
ATOM 937 N N . CYS A 1 124 ? 13.017 -9.063 -20.105 1.00 96.62 124 CYS A N 1
ATOM 938 C CA . CYS A 1 124 ? 12.328 -7.826 -19.734 1.00 96.62 124 CYS A CA 1
ATOM 939 C C . CYS A 1 124 ? 13.025 -6.608 -20.365 1.00 96.62 124 CYS A C 1
ATOM 941 O O . CYS A 1 124 ? 14.209 -6.401 -20.103 1.00 96.62 124 CYS A O 1
ATOM 943 N N . PRO A 1 125 ? 12.309 -5.764 -21.132 1.00 96.25 125 PRO A N 1
ATOM 944 C CA . PRO A 1 125 ? 12.905 -4.594 -21.777 1.00 96.25 125 PRO A CA 1
ATOM 945 C C . PRO A 1 125 ? 13.099 -3.402 -20.823 1.00 96.25 125 PRO A C 1
ATOM 947 O O . PRO A 1 125 ? 13.661 -2.387 -21.223 1.00 96.25 125 PRO A O 1
ATOM 950 N N . LYS A 1 126 ? 12.592 -3.487 -19.586 1.00 96.06 126 LYS A N 1
ATOM 951 C CA . LYS A 1 126 ? 12.597 -2.395 -18.601 1.00 96.06 126 LYS A CA 1
ATOM 952 C C . LYS A 1 126 ? 13.734 -2.543 -17.594 1.00 96.06 126 LYS A C 1
ATOM 954 O O . LYS A 1 126 ? 14.107 -3.660 -17.233 1.00 96.06 126 LYS A O 1
ATOM 959 N N . ASP A 1 127 ? 14.230 -1.417 -17.081 1.00 93.31 127 ASP A N 1
ATOM 960 C CA . ASP A 1 127 ? 15.141 -1.418 -15.933 1.00 93.31 127 ASP A CA 1
ATOM 961 C C . ASP A 1 127 ? 14.425 -1.845 -14.638 1.00 93.31 127 ASP A C 1
ATOM 963 O O . ASP A 1 127 ? 13.200 -1.769 -14.511 1.00 93.31 127 ASP A O 1
ATOM 967 N N . SER A 1 128 ? 15.201 -2.292 -13.648 1.00 91.88 128 SER A N 1
ATOM 968 C CA . SER A 1 128 ? 14.688 -2.796 -12.364 1.00 91.88 128 SER A CA 1
ATOM 969 C C . SER A 1 128 ? 13.924 -1.754 -11.538 1.00 91.88 128 SER A C 1
ATOM 971 O O . SER A 1 128 ? 13.173 -2.123 -10.632 1.00 91.88 128 SER A O 1
ATOM 973 N N . LEU A 1 129 ? 14.099 -0.464 -11.841 1.00 92.94 129 LEU A N 1
ATOM 974 C CA . LEU A 1 129 ? 13.424 0.646 -11.176 1.00 92.94 129 LEU A CA 1
ATOM 975 C C . LEU A 1 129 ? 12.313 1.264 -12.043 1.00 92.94 129 LEU A C 1
ATOM 977 O O . LEU A 1 129 ? 11.697 2.234 -11.621 1.00 92.94 129 LEU A O 1
ATOM 981 N N . SER A 1 130 ? 12.059 0.789 -13.263 1.00 93.38 130 SER A N 1
ATOM 982 C CA . SER A 1 130 ? 10.926 1.246 -14.090 1.00 93.38 130 SER A CA 1
ATOM 983 C C . SER A 1 130 ? 9.899 0.154 -14.348 1.00 93.38 130 SER A C 1
ATOM 985 O O . SER A 1 130 ? 8.760 0.453 -14.702 1.00 93.38 130 SER A O 1
ATOM 987 N N . CYS A 1 131 ? 10.264 -1.115 -14.166 1.00 95.44 131 CYS A N 1
ATOM 988 C CA . CYS A 1 131 ? 9.294 -2.194 -14.224 1.00 95.44 131 CYS A CA 1
ATOM 989 C C . CYS A 1 131 ? 8.334 -2.130 -13.025 1.00 95.44 131 CYS A C 1
ATOM 991 O O . CYS A 1 131 ? 8.759 -2.034 -11.875 1.00 95.44 131 CYS A O 1
ATOM 993 N N . THR A 1 132 ? 7.032 -2.252 -13.284 1.00 96.31 132 THR A N 1
ATOM 994 C CA . THR A 1 132 ? 5.985 -2.405 -12.253 1.00 96.31 132 THR A CA 1
ATOM 995 C C . THR A 1 132 ? 6.181 -3.662 -11.413 1.00 96.31 132 THR A C 1
ATOM 997 O O . THR A 1 132 ? 5.758 -3.731 -10.259 1.00 96.31 132 THR A O 1
ATOM 1000 N N . PHE A 1 133 ? 6.817 -4.672 -12.002 1.00 96.88 133 PHE A N 1
ATOM 1001 C CA . PHE A 1 133 ? 7.104 -5.950 -11.374 1.00 96.88 133 PHE A CA 1
ATOM 1002 C C . PHE A 1 133 ? 8.544 -5.997 -10.857 1.00 96.88 133 PHE A C 1
ATOM 1004 O O . PHE A 1 133 ? 9.449 -5.340 -11.364 1.00 96.88 133 PHE A O 1
ATOM 1011 N N . CYS A 1 134 ? 8.771 -6.812 -9.833 1.00 96.88 134 CYS A N 1
ATOM 1012 C CA . CYS A 1 134 ? 10.047 -6.879 -9.138 1.00 96.88 134 CYS A CA 1
ATOM 1013 C C . CYS A 1 134 ? 11.110 -7.645 -9.937 1.00 96.88 134 CYS A C 1
ATOM 1015 O O . CYS A 1 134 ? 10.863 -8.760 -10.403 1.00 96.88 134 CYS A O 1
ATOM 1017 N N . HIS A 1 135 ? 12.302 -7.053 -10.040 1.00 95.69 135 HIS A N 1
ATOM 1018 C CA . HIS A 1 135 ? 13.509 -7.625 -10.653 1.00 95.69 135 HIS A CA 1
ATOM 1019 C C . HIS A 1 135 ? 14.544 -8.059 -9.590 1.00 95.69 135 HIS A C 1
ATOM 1021 O O . HIS A 1 135 ? 15.746 -7.932 -9.797 1.00 95.69 135 HIS A O 1
ATOM 1027 N N . SER A 1 136 ? 14.104 -8.508 -8.410 1.00 94.88 136 SER A N 1
ATOM 1028 C CA . SER A 1 136 ? 15.033 -9.015 -7.390 1.00 94.88 136 SER A CA 1
ATOM 1029 C C . SER A 1 136 ? 15.589 -10.381 -7.794 1.00 94.88 136 SER A C 1
ATOM 1031 O O . SER A 1 136 ? 14.828 -11.282 -8.161 1.00 94.88 136 SER A O 1
ATOM 1033 N N . GLU A 1 137 ? 16.907 -10.556 -7.673 1.00 93.50 137 GLU A N 1
ATOM 1034 C CA . GLU A 1 137 ? 17.583 -11.844 -7.886 1.00 93.50 137 GLU A CA 1
ATOM 1035 C C . GLU A 1 137 ? 17.112 -12.913 -6.883 1.00 93.50 137 GLU A C 1
ATOM 1037 O O . GLU A 1 137 ? 17.179 -14.102 -7.190 1.00 93.50 137 GLU A O 1
ATOM 1042 N N . GLU A 1 138 ? 16.539 -12.520 -5.732 1.00 94.69 138 GLU A N 1
ATOM 1043 C CA . GLU A 1 138 ? 15.926 -13.452 -4.767 1.00 94.69 138 GLU A CA 1
ATOM 1044 C C . GLU A 1 138 ? 14.802 -14.299 -5.387 1.00 94.69 138 GLU A C 1
ATOM 1046 O O . GLU A 1 138 ? 14.469 -15.368 -4.877 1.00 94.69 138 GLU A O 1
ATOM 1051 N N . HIS A 1 139 ? 14.190 -13.828 -6.477 1.00 92.75 139 HIS A N 1
ATOM 1052 C CA . HIS A 1 139 ? 13.121 -14.551 -7.162 1.00 92.75 139 HIS A CA 1
ATOM 1053 C C . HIS A 1 139 ? 13.624 -15.537 -8.219 1.00 92.75 139 HIS A C 1
ATOM 1055 O O . HIS A 1 139 ? 12.818 -16.320 -8.729 1.00 92.75 139 HIS A O 1
ATOM 1061 N N . ARG A 1 140 ? 14.915 -15.520 -8.582 1.00 88.25 140 ARG A N 1
ATOM 1062 C CA . ARG A 1 140 ? 15.424 -16.437 -9.602 1.00 88.25 140 ARG A CA 1
ATOM 1063 C C . ARG A 1 140 ? 15.432 -17.883 -9.094 1.00 88.25 140 ARG A C 1
ATOM 1065 O O . ARG A 1 140 ? 15.964 -18.150 -8.014 1.00 88.25 140 ARG A O 1
ATOM 1072 N N . PRO A 1 141 ? 14.899 -18.842 -9.874 1.00 78.12 141 PRO A N 1
ATOM 1073 C CA . PRO A 1 141 ? 14.992 -20.253 -9.530 1.00 78.12 141 PRO A CA 1
ATOM 1074 C C . PRO A 1 141 ? 16.465 -20.680 -9.577 1.00 78.12 141 PRO A C 1
ATOM 1076 O O . PRO A 1 141 ? 17.075 -20.703 -10.640 1.00 78.12 141 PRO A O 1
ATOM 1079 N N . GLY A 1 142 ? 17.042 -20.971 -8.410 1.00 72.38 142 GLY A N 1
ATOM 1080 C CA . GLY A 1 142 ? 18.466 -21.299 -8.264 1.00 72.38 142 GLY A CA 1
ATOM 1081 C C . GLY A 1 142 ? 19.351 -20.147 -7.776 1.00 72.38 142 GLY A C 1
ATOM 1082 O O . GLY A 1 142 ? 20.558 -20.339 -7.654 1.00 72.38 142 GLY A O 1
ATOM 1083 N N . GLY A 1 143 ? 18.776 -18.982 -7.449 1.00 59.94 143 GLY A N 1
ATOM 1084 C CA . GLY A 1 143 ? 19.480 -17.969 -6.660 1.00 59.94 143 GLY A CA 1
ATOM 1085 C C . GLY A 1 143 ? 19.945 -18.549 -5.316 1.00 59.94 143 GLY A C 1
ATOM 1086 O O . GLY A 1 143 ? 19.397 -19.570 -4.877 1.00 59.94 143 GLY A O 1
ATOM 1087 N N . PRO A 1 144 ? 20.951 -17.942 -4.655 1.00 50.56 144 PRO A N 1
ATOM 1088 C CA . PRO A 1 144 ? 21.376 -18.385 -3.338 1.00 50.56 144 PRO A CA 1
ATOM 1089 C C . PRO A 1 144 ? 20.141 -18.372 -2.445 1.00 50.56 144 PRO A C 1
ATOM 1091 O O . PRO A 1 144 ? 19.611 -17.316 -2.105 1.00 50.56 144 PRO A O 1
ATOM 1094 N N . ARG A 1 145 ? 19.644 -19.564 -2.102 1.00 52.22 145 ARG A N 1
ATOM 1095 C CA . ARG A 1 145 ? 18.713 -19.712 -0.997 1.00 52.22 145 ARG A CA 1
ATOM 1096 C C . ARG A 1 145 ? 19.470 -19.136 0.184 1.00 52.22 145 ARG A C 1
ATOM 1098 O O . ARG A 1 145 ? 20.406 -19.770 0.669 1.00 52.22 145 ARG A O 1
ATOM 1105 N N . GLY A 1 146 ? 19.116 -17.917 0.588 1.00 54.94 146 GLY A N 1
ATOM 1106 C CA . GLY A 1 146 ? 19.544 -17.397 1.875 1.00 54.94 146 GLY A CA 1
ATOM 1107 C C . GLY A 1 146 ? 19.314 -18.502 2.908 1.00 54.94 146 GLY A C 1
ATOM 1108 O O . GLY A 1 146 ? 18.358 -19.277 2.749 1.00 54.94 146 GLY A O 1
ATOM 1109 N N . PRO A 1 147 ? 20.213 -18.654 3.893 1.00 48.41 147 PRO A N 1
ATOM 1110 C CA . PRO A 1 147 ? 20.072 -19.711 4.879 1.00 48.41 147 PRO A CA 1
ATOM 1111 C C . PRO A 1 147 ? 18.637 -19.670 5.412 1.00 48.41 147 PRO A C 1
ATOM 1113 O O . PRO A 1 147 ? 18.119 -18.572 5.646 1.00 48.41 147 PRO A O 1
ATOM 1116 N N . PRO A 1 148 ? 17.955 -20.823 5.521 1.00 47.88 148 PRO A N 1
ATOM 1117 C CA . PRO A 1 148 ? 16.600 -20.852 6.035 1.00 47.88 148 PRO A CA 1
ATOM 1118 C C . PRO A 1 148 ? 16.630 -20.166 7.397 1.00 47.88 148 PRO A C 1
ATOM 1120 O O . PRO A 1 148 ? 17.269 -20.656 8.325 1.00 47.88 148 PRO A O 1
ATOM 1123 N N . GLY A 1 149 ? 15.984 -19.004 7.495 1.00 48.12 149 GLY A N 1
ATOM 1124 C CA . GLY A 1 149 ? 15.699 -18.346 8.760 1.00 48.12 149 GLY A CA 1
ATOM 1125 C C . GLY A 1 149 ? 14.703 -19.204 9.528 1.00 48.12 149 GLY A C 1
ATOM 1126 O O . GLY A 1 149 ? 13.517 -18.893 9.575 1.00 48.12 149 GLY A O 1
ATOM 1127 N N . GLY A 1 150 ? 15.179 -20.336 10.039 1.00 39.50 150 GLY A N 1
ATOM 1128 C CA . GLY A 1 150 ? 14.496 -21.140 11.029 1.00 39.50 150 GLY A CA 1
ATOM 1129 C C . GLY A 1 150 ? 14.659 -20.491 12.405 1.00 39.50 150 GLY A C 1
ATOM 1130 O O . GLY A 1 150 ? 15.690 -19.866 12.670 1.00 39.50 150 GLY A O 1
ATOM 1131 N N . PRO A 1 151 ? 13.657 -20.615 13.288 1.00 49.75 151 PRO A N 1
ATOM 1132 C CA . PRO A 1 151 ? 13.809 -20.228 14.680 1.00 49.75 151 PRO A CA 1
ATOM 1133 C C . PRO A 1 151 ? 14.838 -21.149 15.354 1.00 49.75 151 PRO A C 1
ATOM 1135 O O . PRO A 1 151 ? 14.994 -22.307 14.969 1.00 49.75 151 PRO A O 1
ATOM 1138 N N . GLY A 1 152 ? 15.563 -20.598 16.327 1.00 47.12 152 GLY A N 1
ATOM 1139 C CA . GLY A 1 152 ? 16.796 -21.143 16.893 1.00 47.12 152 GLY A CA 1
ATOM 1140 C C . GLY A 1 152 ? 16.811 -22.646 17.192 1.00 47.12 152 GLY A C 1
ATOM 1141 O O . GLY A 1 152 ? 15.967 -23.168 17.916 1.00 47.12 152 GLY A O 1
ATOM 1142 N N . GLY A 1 153 ? 17.855 -23.306 16.691 1.00 37.28 153 GLY A N 1
ATOM 1143 C CA . GLY A 1 153 ? 18.377 -24.567 17.213 1.00 37.28 153 GLY A CA 1
ATOM 1144 C C . GLY A 1 153 ? 19.753 -24.326 17.859 1.00 37.28 153 GLY A C 1
ATOM 1145 O O . GLY A 1 153 ? 20.474 -23.434 17.405 1.00 37.28 153 GLY A O 1
ATOM 1146 N N . PRO A 1 154 ? 20.114 -25.057 18.929 1.00 43.78 154 PRO A N 1
ATOM 1147 C CA . PRO A 1 154 ? 21.316 -24.799 19.727 1.00 43.78 154 PRO A CA 1
ATOM 1148 C C . PRO A 1 154 ? 22.621 -25.191 19.000 1.00 43.78 154 PRO A C 1
ATOM 1150 O O . PRO A 1 154 ? 22.583 -25.961 18.038 1.00 43.78 154 PRO A O 1
ATOM 1153 N N . PRO A 1 155 ? 23.788 -24.681 19.450 1.00 47.28 155 PRO A N 1
ATOM 1154 C CA . PRO A 1 155 ? 25.064 -24.886 18.772 1.00 47.28 155 PRO A CA 1
ATOM 1155 C C . PRO A 1 155 ? 25.620 -26.283 19.071 1.00 47.28 155 PRO A C 1
ATOM 1157 O O . PRO A 1 155 ? 25.643 -26.712 20.224 1.00 47.28 155 PRO A O 1
ATOM 1160 N N . GLY A 1 156 ? 26.114 -26.988 18.051 1.00 35.03 156 GLY A N 1
ATOM 1161 C CA . GLY A 1 156 ? 26.702 -28.308 18.265 1.00 35.03 156 GLY A CA 1
ATOM 1162 C C . GLY A 1 156 ? 27.420 -28.917 17.062 1.00 35.03 156 GLY A C 1
ATOM 1163 O O . GLY A 1 156 ? 26.797 -29.593 16.256 1.00 35.03 156 GLY A O 1
ATOM 1164 N N . ALA A 1 157 ? 28.747 -28.769 17.082 1.00 36.28 157 ALA A N 1
ATOM 1165 C CA . ALA A 1 157 ? 29.782 -29.659 16.535 1.00 36.28 157 ALA A CA 1
ATOM 1166 C C . ALA A 1 157 ? 30.279 -29.488 15.070 1.00 36.28 157 ALA A C 1
ATOM 1168 O O . ALA A 1 157 ? 29.512 -29.132 14.177 1.00 36.28 157 ALA A O 1
ATOM 1169 N N . PRO A 1 158 ? 31.599 -29.706 14.840 1.00 49.91 158 PRO A N 1
ATOM 1170 C CA . PRO A 1 158 ? 32.327 -29.247 13.658 1.00 49.91 158 PRO A CA 1
ATOM 1171 C C . PRO A 1 158 ? 32.389 -30.257 12.500 1.00 49.91 158 PRO A C 1
ATOM 1173 O O . PRO A 1 158 ? 32.127 -31.449 12.639 1.00 49.91 158 PRO A O 1
ATOM 1176 N N . ALA A 1 159 ? 32.793 -29.711 11.352 1.00 42.47 159 ALA A N 1
ATOM 1177 C CA . ALA A 1 159 ? 32.967 -30.343 10.054 1.00 42.47 159 ALA A CA 1
ATOM 1178 C C . ALA A 1 159 ? 33.956 -31.522 10.026 1.00 42.47 159 ALA A C 1
ATOM 1180 O O . ALA A 1 159 ? 35.018 -31.477 10.645 1.00 42.47 159 ALA A O 1
ATOM 1181 N N . VAL A 1 160 ? 33.663 -32.499 9.164 1.00 40.00 160 VAL A N 1
ATOM 1182 C CA . VAL A 1 160 ? 34.657 -33.408 8.582 1.00 40.00 160 VAL A CA 1
ATOM 1183 C C . VAL A 1 160 ? 34.520 -33.417 7.061 1.00 40.00 160 VAL A C 1
ATOM 1185 O O . VAL A 1 160 ? 33.431 -33.553 6.507 1.00 40.00 160 VAL A O 1
ATOM 1188 N N . ALA A 1 161 ? 35.658 -33.202 6.408 1.00 42.69 161 ALA A N 1
ATOM 1189 C CA . ALA A 1 161 ? 35.853 -33.206 4.968 1.00 42.69 161 ALA A CA 1
ATOM 1190 C C . ALA A 1 161 ? 36.023 -34.636 4.428 1.00 42.69 161 ALA A C 1
ATOM 1192 O O . ALA A 1 161 ? 36.564 -35.498 5.117 1.00 42.69 161 ALA A O 1
ATOM 1193 N N . GLY A 1 162 ? 35.645 -34.856 3.165 1.00 35.69 162 GLY A N 1
ATOM 1194 C CA . GLY A 1 162 ? 36.035 -36.051 2.411 1.00 35.69 162 GLY A CA 1
ATOM 1195 C C . GLY A 1 162 ? 35.184 -36.308 1.163 1.00 35.69 162 GLY A C 1
ATOM 1196 O O . GLY A 1 162 ? 34.058 -36.776 1.264 1.00 35.69 162 GLY A O 1
ATOM 1197 N N . ALA A 1 163 ? 35.744 -36.027 -0.014 1.00 38.16 163 ALA A N 1
ATOM 1198 C CA . ALA A 1 163 ? 35.352 -36.599 -1.316 1.00 38.16 163 ALA A CA 1
ATOM 1199 C C . ALA A 1 163 ? 36.332 -37.764 -1.663 1.00 38.16 163 ALA A C 1
ATOM 1201 O O . ALA A 1 163 ? 37.259 -37.947 -0.868 1.00 38.16 163 ALA A O 1
ATOM 1202 N N . PRO A 1 164 ? 36.283 -38.491 -2.818 1.00 58.44 164 PRO A N 1
ATOM 1203 C CA . PRO A 1 164 ? 35.353 -38.446 -3.968 1.00 58.44 164 PRO A CA 1
ATOM 1204 C C . PRO A 1 164 ? 34.949 -39.827 -4.609 1.00 58.44 164 PRO A C 1
ATOM 1206 O O . PRO A 1 164 ? 35.456 -40.879 -4.244 1.00 58.44 164 PRO A O 1
ATOM 1209 N N . ALA A 1 165 ? 34.110 -39.748 -5.663 1.00 38.97 165 ALA A N 1
ATOM 1210 C CA . ALA A 1 165 ? 34.048 -40.560 -6.911 1.00 38.97 165 ALA A CA 1
ATOM 1211 C C . ALA A 1 165 ? 33.553 -42.036 -6.946 1.00 38.97 165 ALA A C 1
ATOM 1213 O O . ALA A 1 165 ? 34.267 -42.934 -6.520 1.00 38.97 165 ALA A O 1
ATOM 1214 N N . GLN A 1 166 ? 32.447 -42.307 -7.675 1.00 38.03 166 GLN A N 1
ATOM 1215 C CA . GLN A 1 166 ? 32.398 -43.151 -8.902 1.00 38.03 166 GLN A CA 1
ATOM 1216 C C . GLN A 1 166 ? 30.981 -43.282 -9.510 1.00 38.03 166 GLN A C 1
ATOM 1218 O O . GLN A 1 166 ? 29.981 -43.024 -8.851 1.00 38.03 166 GLN A O 1
ATOM 1223 N N . ALA A 1 167 ? 30.943 -43.615 -10.805 1.00 42.47 167 ALA A N 1
ATOM 1224 C CA . ALA A 1 167 ? 29.829 -43.489 -11.751 1.00 42.47 167 ALA A CA 1
ATOM 1225 C C . ALA A 1 167 ? 29.066 -44.834 -12.007 1.00 42.47 167 ALA A C 1
ATOM 1227 O O . ALA A 1 167 ? 28.981 -45.630 -11.078 1.00 42.47 167 ALA A O 1
ATOM 1228 N N . PRO A 1 168 ? 28.404 -45.092 -13.165 1.00 56.03 168 PRO A N 1
ATOM 1229 C CA . PRO A 1 168 ? 26.977 -45.429 -13.241 1.00 56.03 168 PRO A CA 1
ATOM 1230 C C . PRO A 1 168 ? 26.672 -46.904 -13.593 1.00 56.03 168 PRO A C 1
ATOM 1232 O O . PRO A 1 168 ? 27.456 -47.571 -14.263 1.00 56.03 168 PRO A O 1
ATOM 1235 N N . GLY A 1 169 ? 25.480 -47.403 -13.239 1.00 35.66 169 GLY A N 1
ATOM 1236 C CA . GLY A 1 169 ? 25.036 -48.740 -13.656 1.00 35.66 169 GLY A CA 1
ATOM 1237 C C . GLY A 1 169 ? 23.550 -49.035 -13.413 1.00 35.66 169 GLY A C 1
ATOM 1238 O O . GLY A 1 169 ? 23.157 -49.253 -12.278 1.00 35.66 169 GLY A O 1
ATOM 1239 N N . GLY A 1 170 ? 22.770 -49.034 -14.505 1.00 37.22 170 GLY A N 1
ATOM 1240 C CA . GLY A 1 170 ? 21.663 -49.949 -14.865 1.00 37.22 170 GLY A CA 1
ATOM 1241 C C . GLY A 1 170 ? 20.480 -50.240 -13.911 1.00 37.22 170 GLY A C 1
ATOM 1242 O O . GLY A 1 170 ? 20.690 -50.676 -12.784 1.00 37.22 170 GLY A O 1
ATOM 1243 N N . PRO A 1 171 ? 19.219 -50.169 -14.394 1.00 54.97 171 PRO A N 1
ATOM 1244 C CA . PRO A 1 171 ? 18.058 -50.747 -13.710 1.00 54.97 171 PRO A CA 1
ATOM 1245 C C . PRO A 1 171 ? 17.770 -52.191 -14.172 1.00 54.97 171 PRO A C 1
ATOM 1247 O O . PRO A 1 171 ? 17.801 -52.451 -15.379 1.00 54.97 171 PRO A O 1
ATOM 1250 N N . PRO A 1 172 ? 17.394 -53.124 -13.274 1.00 58.34 172 PRO A N 1
ATOM 1251 C CA . PRO A 1 172 ? 16.759 -54.364 -13.689 1.00 58.34 172 PRO A CA 1
ATOM 1252 C C . PRO A 1 172 ? 15.227 -54.324 -13.566 1.00 58.34 172 PRO A C 1
ATOM 1254 O O . PRO A 1 172 ? 14.633 -53.797 -12.628 1.00 58.34 172 PRO A O 1
ATOM 1257 N N . LEU A 1 173 ? 14.642 -54.930 -14.592 1.00 44.69 173 LEU A N 1
ATOM 1258 C CA . LEU A 1 173 ? 13.253 -55.267 -14.882 1.00 44.69 173 LEU A CA 1
ATOM 1259 C C . LEU A 1 173 ? 12.534 -56.000 -13.731 1.00 44.69 173 LEU A C 1
ATOM 1261 O O . LEU A 1 173 ? 13.100 -56.909 -13.129 1.00 44.69 173 LEU A O 1
ATOM 1265 N N . ILE A 1 174 ? 11.250 -55.686 -13.512 1.00 50.78 174 ILE A N 1
ATOM 1266 C CA . ILE A 1 174 ? 10.323 -56.505 -12.708 1.00 50.78 174 ILE A CA 1
ATOM 1267 C C . ILE A 1 174 ? 9.401 -57.292 -13.658 1.00 50.78 174 ILE A C 1
ATOM 1269 O O . ILE A 1 174 ? 8.636 -56.671 -14.399 1.00 50.78 174 ILE A O 1
ATOM 1273 N N . PRO A 1 175 ? 9.432 -58.637 -13.639 1.00 39.16 175 PRO A N 1
ATOM 1274 C CA . PRO A 1 175 ? 8.439 -59.492 -14.276 1.00 39.16 175 PRO A CA 1
ATOM 1275 C C . PRO A 1 175 ? 7.398 -59.973 -13.250 1.00 39.16 175 PRO A C 1
ATOM 1277 O O . PRO A 1 175 ? 7.756 -60.443 -12.173 1.00 39.16 175 PRO A O 1
ATOM 1280 N N . GLY A 1 176 ? 6.112 -59.922 -13.608 1.00 45.25 176 GLY A N 1
ATOM 1281 C CA . GLY A 1 176 ? 5.066 -60.675 -12.902 1.00 45.25 176 GLY A CA 1
ATOM 1282 C C . GLY A 1 176 ? 3.904 -59.839 -12.374 1.00 45.25 176 GLY A C 1
ATOM 1283 O O . GLY A 1 176 ? 3.835 -59.530 -11.189 1.00 45.25 176 GLY A O 1
ATOM 1284 N N . GLY A 1 177 ? 2.944 -59.540 -13.250 1.00 45.06 177 GLY A N 1
ATOM 1285 C CA . GLY A 1 177 ? 1.562 -59.292 -12.839 1.00 45.06 177 GLY A CA 1
ATOM 1286 C C . GLY A 1 177 ? 0.764 -60.601 -12.824 1.00 45.06 177 GLY A C 1
ATOM 1287 O O . GLY A 1 177 ? 1.075 -61.515 -13.592 1.00 45.06 177 GLY A O 1
ATOM 1288 N N . PRO A 1 178 ? -0.267 -60.698 -11.971 1.00 54.69 178 PRO A N 1
ATOM 1289 C CA . PRO A 1 178 ? -1.470 -61.455 -12.321 1.00 54.69 178 PRO A CA 1
ATOM 1290 C C . PRO A 1 178 ? -2.749 -60.698 -11.859 1.00 54.69 178 PRO A C 1
ATOM 1292 O O . PRO A 1 178 ? -2.660 -59.542 -11.448 1.00 54.69 178 PRO A O 1
ATOM 1295 N N . PRO A 1 179 ? -3.965 -61.244 -12.037 1.00 53.50 179 PRO A N 1
ATOM 1296 C CA . PRO A 1 179 ? -4.822 -60.908 -13.159 1.00 53.50 179 PRO A CA 1
ATOM 1297 C C . PRO A 1 179 ? -6.055 -60.088 -12.755 1.00 53.50 179 PRO A C 1
ATOM 1299 O O . PRO A 1 179 ? -6.474 -60.018 -11.603 1.00 53.50 179 PRO A O 1
ATOM 1302 N N . ILE A 1 180 ? -6.663 -59.517 -13.790 1.00 52.81 180 ILE A N 1
ATOM 1303 C CA . ILE A 1 180 ? -7.965 -58.858 -13.812 1.00 52.81 180 ILE A CA 1
ATOM 1304 C C . ILE A 1 180 ? -9.047 -59.795 -13.255 1.00 52.81 180 ILE A C 1
ATOM 1306 O O . ILE A 1 180 ? -9.217 -60.907 -13.755 1.00 52.81 180 ILE A O 1
ATOM 1310 N N . LEU A 1 181 ? -9.830 -59.316 -12.283 1.00 45.66 181 LEU A N 1
ATOM 1311 C CA . LEU A 1 181 ? -11.095 -59.935 -11.891 1.00 45.66 181 LEU A CA 1
ATOM 1312 C C . LEU A 1 181 ? -12.245 -58.921 -11.930 1.00 45.66 181 LEU A C 1
ATOM 1314 O O . LEU A 1 181 ? -12.273 -57.949 -11.185 1.00 45.66 181 LEU A O 1
ATOM 1318 N N . ALA A 1 182 ? -13.191 -59.261 -12.807 1.00 41.28 182 ALA A N 1
ATOM 1319 C CA . ALA A 1 182 ? -14.641 -59.154 -12.672 1.00 41.28 182 ALA A CA 1
ATOM 1320 C C . ALA A 1 182 ? -15.297 -57.765 -12.526 1.00 41.28 182 ALA A C 1
ATOM 1322 O O . ALA A 1 182 ? -15.296 -57.126 -11.477 1.00 41.28 182 ALA A O 1
ATOM 1323 N N . ALA A 1 183 ? -16.014 -57.391 -13.588 1.00 50.50 183 ALA A N 1
ATOM 1324 C CA . ALA A 1 183 ? -17.110 -56.431 -13.559 1.00 50.50 183 ALA A CA 1
ATOM 1325 C C . ALA A 1 183 ? -18.329 -56.987 -12.788 1.00 50.50 183 ALA A C 1
ATOM 1327 O O . ALA A 1 183 ? -18.667 -58.160 -12.969 1.00 50.50 183 ALA A O 1
ATOM 1328 N N . PRO A 1 184 ? -19.049 -56.165 -12.002 1.00 53.03 184 PRO A N 1
ATOM 1329 C CA . PRO A 1 184 ? -20.386 -56.501 -11.528 1.00 53.03 184 PRO A CA 1
ATOM 1330 C C . PRO A 1 184 ? -21.486 -55.963 -12.462 1.00 53.03 184 PRO A C 1
ATOM 1332 O O . PRO A 1 184 ? -21.416 -54.850 -12.983 1.00 53.03 184 PRO A O 1
ATOM 1335 N N . ALA A 1 185 ? -22.515 -56.791 -12.642 1.00 47.34 185 ALA A N 1
ATOM 1336 C CA . ALA A 1 185 ? -23.745 -56.521 -13.383 1.00 47.34 185 ALA A CA 1
ATOM 1337 C C . ALA A 1 185 ? -24.598 -55.392 -12.750 1.00 47.34 185 ALA A C 1
ATOM 1339 O O . ALA A 1 185 ? -24.468 -55.118 -11.553 1.00 47.34 185 ALA A O 1
ATOM 1340 N N . PRO A 1 186 ? -25.499 -54.746 -13.518 1.00 54.66 186 PRO A N 1
ATOM 1341 C CA . PRO A 1 186 ? -26.313 -53.641 -13.031 1.00 54.66 186 PRO A CA 1
ATOM 1342 C C . PRO A 1 186 ? -27.605 -54.137 -12.367 1.00 54.66 186 PRO A C 1
ATOM 1344 O O . PRO A 1 186 ? -28.263 -55.044 -12.868 1.00 54.66 186 PRO A O 1
ATOM 1347 N N . GLY A 1 187 ? -28.020 -53.457 -11.295 1.00 55.94 187 GLY A N 1
ATOM 1348 C CA . GLY A 1 187 ? -29.421 -53.450 -10.864 1.00 55.94 187 GLY A CA 1
ATOM 1349 C C . GLY A 1 187 ? -29.702 -54.029 -9.481 1.00 55.94 187 GLY A C 1
ATOM 1350 O O . GLY A 1 187 ? -30.231 -55.125 -9.378 1.00 55.94 187 GLY A O 1
ATOM 1351 N N . VAL A 1 188 ? -29.468 -53.232 -8.430 1.00 52.41 188 VAL A N 1
ATOM 1352 C CA . VAL A 1 188 ? -30.282 -53.248 -7.198 1.00 52.41 188 VAL A CA 1
ATOM 1353 C C . VAL A 1 188 ? -30.324 -51.819 -6.621 1.00 52.41 188 VAL A C 1
ATOM 1355 O O . VAL A 1 188 ? -29.263 -51.230 -6.401 1.00 52.41 188 VAL A O 1
ATOM 1358 N N . PRO A 1 189 ? -31.505 -51.226 -6.364 1.00 55.38 189 PRO A N 1
ATOM 1359 C CA . PRO A 1 189 ? -31.614 -49.911 -5.735 1.00 55.38 189 PRO A CA 1
ATOM 1360 C C . PRO A 1 189 ? -31.316 -50.000 -4.228 1.00 55.38 189 PRO A C 1
ATOM 1362 O O . PRO A 1 189 ? -31.984 -50.721 -3.490 1.00 55.38 189 PRO A O 1
ATOM 1365 N N . ARG A 1 190 ? -30.313 -49.247 -3.757 1.00 48.03 190 ARG A N 1
ATOM 1366 C CA . ARG A 1 190 ? -30.024 -49.066 -2.323 1.00 48.03 190 ARG A CA 1
ATOM 1367 C C . ARG A 1 190 ? -30.830 -47.890 -1.742 1.00 48.03 190 ARG A C 1
ATOM 1369 O O . ARG A 1 190 ? -30.913 -46.846 -2.392 1.00 48.03 190 ARG A O 1
ATOM 1376 N N . PRO A 1 191 ? -31.368 -48.008 -0.514 1.00 53.34 191 PRO A N 1
ATOM 1377 C CA . PRO A 1 191 ? -32.070 -46.920 0.158 1.00 53.34 191 PRO A CA 1
ATOM 1378 C C . PRO A 1 191 ? -31.102 -45.798 0.566 1.00 53.34 191 PRO A C 1
ATOM 1380 O O . PRO A 1 191 ? -30.019 -46.047 1.097 1.00 53.34 191 PRO A O 1
ATOM 1383 N N . ARG A 1 192 ? -31.506 -44.545 0.317 1.00 51.50 192 ARG A N 1
ATOM 1384 C CA . ARG A 1 192 ? -30.801 -43.335 0.766 1.00 51.50 192 ARG A CA 1
ATOM 1385 C C . ARG A 1 192 ? -30.943 -43.191 2.281 1.00 51.50 192 ARG A C 1
ATOM 1387 O O . ARG A 1 192 ? -31.993 -42.780 2.763 1.00 51.50 192 ARG A O 1
ATOM 1394 N N . ILE A 1 193 ? -29.874 -43.482 3.014 1.00 52.44 193 ILE A N 1
ATOM 1395 C CA . ILE A 1 193 ? -29.709 -43.041 4.401 1.00 52.44 193 ILE A CA 1
ATOM 1396 C C . ILE A 1 193 ? -29.002 -41.683 4.353 1.00 52.44 193 ILE A C 1
ATOM 1398 O O . ILE A 1 193 ? -27.852 -41.586 3.928 1.00 52.44 193 ILE A O 1
ATOM 1402 N N . LEU A 1 194 ? -29.722 -40.630 4.740 1.00 50.03 194 LEU A N 1
ATOM 1403 C CA . LEU A 1 194 ? -29.177 -39.296 4.977 1.00 50.03 194 LEU A CA 1
ATOM 1404 C C . LEU A 1 194 ? -28.408 -39.319 6.303 1.00 50.03 194 LEU A C 1
ATOM 1406 O O . LEU A 1 194 ? -29.020 -39.349 7.368 1.00 50.03 194 LEU A O 1
ATOM 1410 N N . LEU A 1 195 ? -27.077 -39.308 6.232 1.00 45.75 195 LEU A N 1
ATOM 1411 C CA . LEU A 1 195 ? -26.215 -39.001 7.373 1.00 45.75 195 LEU A CA 1
ATOM 1412 C C . LEU A 1 195 ? -25.777 -37.526 7.292 1.00 45.75 195 LEU A C 1
ATOM 1414 O O . LEU A 1 195 ? -25.292 -37.111 6.237 1.00 45.75 195 LEU A O 1
ATOM 1418 N N . PRO A 1 196 ? -25.912 -36.732 8.369 1.00 52.03 196 PRO A N 1
ATOM 1419 C CA . PRO A 1 196 ? -25.330 -35.396 8.442 1.00 52.03 196 PRO A CA 1
ATOM 1420 C C . PRO A 1 196 ? -23.811 -35.478 8.662 1.00 52.03 196 PRO A C 1
ATOM 1422 O O . PRO A 1 196 ? -23.343 -36.181 9.557 1.00 52.03 196 PRO A O 1
ATOM 1425 N N . SER A 1 197 ? -23.039 -34.741 7.858 1.00 42.41 197 SER A N 1
ATOM 1426 C CA . SER A 1 197 ? -21.587 -34.594 8.030 1.00 42.41 197 SER A CA 1
ATOM 1427 C C . SER A 1 197 ? -21.256 -33.738 9.262 1.00 42.41 197 SER A C 1
ATOM 1429 O O . SER A 1 197 ? -21.721 -32.597 9.331 1.00 42.41 197 SER A O 1
ATOM 1431 N N . PRO A 1 198 ? -20.418 -34.214 10.201 1.00 50.56 198 PRO A N 1
ATOM 1432 C CA . PRO A 1 198 ? -19.871 -33.394 11.270 1.00 50.56 198 PRO A CA 1
ATOM 1433 C C . PRO A 1 198 ? -18.475 -32.855 10.905 1.00 50.56 198 PRO A C 1
ATOM 1435 O O . PRO A 1 198 ? -17.648 -33.570 10.349 1.00 50.56 198 PRO A O 1
ATOM 1438 N N . GLY A 1 199 ? -18.195 -31.615 11.311 1.00 35.16 199 GLY A N 1
ATOM 1439 C CA . GLY A 1 199 ? -16.845 -31.188 11.699 1.00 35.16 199 GLY A CA 1
ATOM 1440 C C . GLY A 1 199 ? -15.914 -30.686 10.593 1.00 35.16 199 GLY A C 1
ATOM 1441 O O . GLY A 1 199 ? -15.055 -31.417 10.112 1.00 35.16 199 GLY A O 1
ATOM 1442 N N . GLY A 1 200 ? -15.993 -29.388 10.287 1.00 51.81 200 GLY A N 1
ATOM 1443 C CA . GLY A 1 200 ? -14.836 -28.639 9.783 1.00 51.81 200 GLY A CA 1
ATOM 1444 C C . GLY A 1 200 ? -13.956 -28.170 10.957 1.00 51.81 200 GLY A C 1
ATOM 1445 O O . GLY A 1 200 ? -14.512 -27.790 11.992 1.00 51.81 200 GLY A O 1
ATOM 1446 N N . PRO A 1 201 ? -12.614 -28.208 10.851 1.00 51.09 201 PRO A N 1
ATOM 1447 C CA . PRO A 1 201 ? -11.718 -27.836 11.945 1.00 51.09 201 PRO A CA 1
ATOM 1448 C C . PRO A 1 201 ? -11.679 -26.314 12.193 1.00 51.09 201 PRO A C 1
ATOM 1450 O O . PRO A 1 201 ? -11.826 -25.531 11.25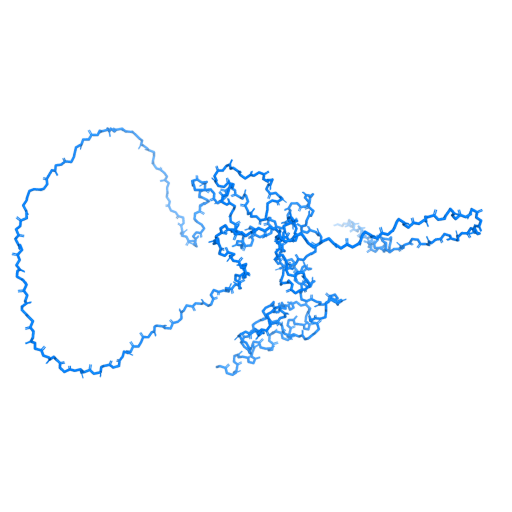0 1.00 51.09 201 PRO A O 1
ATOM 1453 N N . PRO A 1 202 ? -11.436 -25.878 13.443 1.00 55.09 202 PRO A N 1
ATOM 1454 C CA . PRO A 1 202 ? -11.237 -24.478 13.786 1.00 55.09 202 PRO A CA 1
ATOM 1455 C C . PRO A 1 202 ? -9.773 -24.056 13.578 1.00 55.09 202 PRO A C 1
ATOM 1457 O O . PRO A 1 202 ? -8.851 -24.809 13.876 1.00 55.09 202 PRO A O 1
ATOM 1460 N N . GLY A 1 203 ? -9.569 -22.803 13.166 1.00 48.25 203 GLY A N 1
ATOM 1461 C CA . GLY A 1 203 ? -8.359 -22.052 13.513 1.00 48.25 203 GLY A CA 1
ATOM 1462 C C . GLY A 1 203 ? -7.166 -22.182 12.565 1.00 48.25 203 GLY A C 1
ATOM 1463 O O . GLY A 1 203 ? -6.148 -22.768 12.915 1.00 48.25 203 GLY A O 1
ATOM 1464 N N . GLY A 1 204 ? -7.242 -21.514 11.414 1.00 42.12 204 GLY A N 1
ATOM 1465 C CA . GLY A 1 204 ? -6.061 -20.892 10.808 1.00 42.12 204 GLY A CA 1
ATOM 1466 C C . GLY A 1 204 ? -6.065 -19.393 11.138 1.00 42.12 204 GLY A C 1
ATOM 1467 O O . GLY A 1 204 ? -7.151 -18.805 11.148 1.00 42.12 204 GLY A O 1
ATOM 1468 N N . PRO A 1 205 ? -4.916 -18.753 11.430 1.00 37.72 205 PRO A N 1
ATOM 1469 C CA . PRO A 1 205 ? -4.876 -17.303 11.594 1.00 37.72 205 PRO A CA 1
ATOM 1470 C C . PRO A 1 205 ? -5.321 -16.631 10.287 1.00 37.72 205 PRO A C 1
ATOM 1472 O O . PRO A 1 205 ? -5.017 -17.154 9.208 1.00 37.72 205 PRO A O 1
ATOM 1475 N N . PRO A 1 206 ? -6.014 -15.479 10.339 1.00 42.50 206 PRO A N 1
ATOM 1476 C CA . PRO A 1 206 ? -6.298 -14.724 9.135 1.00 42.50 206 PRO A CA 1
ATOM 1477 C C . PRO A 1 206 ? -4.959 -14.275 8.548 1.00 42.50 206 PRO A C 1
ATOM 1479 O O . PRO A 1 206 ? -4.297 -13.378 9.069 1.00 42.50 206 PRO A O 1
ATOM 1482 N N . VAL A 1 207 ? -4.540 -14.908 7.453 1.00 42.72 207 VAL A N 1
ATOM 1483 C CA . VAL A 1 207 ? -3.592 -14.281 6.539 1.00 42.72 207 VAL A CA 1
ATOM 1484 C C . VAL A 1 207 ? -4.258 -12.972 6.148 1.00 42.72 207 VAL A C 1
ATOM 1486 O O . VAL A 1 207 ? -5.379 -12.989 5.640 1.00 42.72 207 VAL A O 1
ATOM 1489 N N . LEU A 1 208 ? -3.599 -11.856 6.461 1.00 45.25 208 LEU A N 1
ATOM 1490 C CA . LEU A 1 208 ? -3.985 -10.505 6.075 1.00 45.25 208 LEU A CA 1
ATOM 1491 C C . LEU A 1 208 ? -3.956 -10.438 4.537 1.00 45.25 208 LEU A C 1
ATOM 1493 O O . LEU A 1 208 ? -2.994 -9.990 3.915 1.00 45.25 208 LEU A O 1
ATOM 1497 N N . GLY A 1 209 ? -4.978 -11.024 3.920 1.00 33.84 209 GLY A N 1
ATOM 1498 C CA . GLY A 1 209 ? -5.180 -11.092 2.491 1.00 33.84 209 GLY A CA 1
ATOM 1499 C C . GLY A 1 209 ? -5.564 -9.704 2.045 1.00 33.84 209 GLY A C 1
ATOM 1500 O O . GLY A 1 209 ? -6.738 -9.343 2.055 1.00 33.84 209 GLY A O 1
ATOM 1501 N N . TYR A 1 210 ? -4.555 -8.914 1.691 1.00 44.59 210 TYR A N 1
ATOM 1502 C CA . TYR A 1 210 ? -4.763 -7.738 0.869 1.00 44.59 210 TYR A CA 1
ATOM 1503 C C . TYR A 1 210 ? -5.645 -8.149 -0.314 1.00 44.59 210 TYR A C 1
ATOM 1505 O O . TYR A 1 210 ? -5.356 -9.178 -0.940 1.00 44.59 210 TYR A O 1
ATOM 1513 N N . PRO A 1 211 ? -6.718 -7.398 -0.620 1.00 42.31 211 PRO A N 1
ATOM 1514 C CA . PRO A 1 211 ? -7.502 -7.681 -1.806 1.00 42.31 211 PRO A CA 1
ATOM 1515 C C . PRO A 1 211 ? -6.539 -7.617 -2.988 1.00 42.31 211 PRO A C 1
ATOM 1517 O O . PRO A 1 211 ? -5.892 -6.593 -3.215 1.00 42.31 211 PRO A O 1
ATOM 1520 N N . ALA A 1 212 ? -6.387 -8.730 -3.708 1.00 41.66 212 ALA A N 1
ATOM 1521 C CA . ALA A 1 212 ? -5.713 -8.697 -4.992 1.00 41.66 212 ALA A CA 1
ATOM 1522 C C . ALA A 1 212 ? -6.416 -7.605 -5.815 1.00 41.66 212 ALA A C 1
ATOM 1524 O O . ALA A 1 212 ? -7.641 -7.681 -5.957 1.00 41.66 212 ALA A O 1
ATOM 1525 N N . PRO A 1 213 ? -5.709 -6.568 -6.302 1.00 45.62 213 PRO A N 1
ATOM 1526 C CA . PRO A 1 213 ? -6.342 -5.585 -7.158 1.00 45.62 213 PRO A CA 1
ATOM 1527 C C . PRO A 1 213 ? -6.923 -6.335 -8.353 1.00 45.62 213 PRO A C 1
ATOM 1529 O O . PRO A 1 213 ? -6.224 -7.067 -9.059 1.00 45.62 213 PRO A O 1
ATOM 1532 N N . PHE A 1 214 ? -8.236 -6.197 -8.501 1.00 41.34 214 PHE A N 1
ATOM 1533 C CA . PHE A 1 214 ? -9.033 -6.766 -9.569 1.00 41.34 214 PHE A CA 1
ATOM 1534 C C . PHE A 1 214 ? -8.623 -6.066 -10.867 1.00 41.34 214 PHE A C 1
ATOM 1536 O O . PHE A 1 214 ? -9.251 -5.108 -11.303 1.00 41.34 214 PHE A O 1
ATOM 1543 N N . PHE A 1 215 ? -7.513 -6.488 -11.468 1.00 42.59 215 PHE A N 1
ATOM 1544 C CA . PHE A 1 215 ? -7.243 -6.147 -12.854 1.00 42.59 215 PHE A CA 1
ATOM 1545 C C . PHE A 1 215 ? -8.208 -6.985 -13.692 1.00 42.59 215 PHE A C 1
ATOM 1547 O O . PHE A 1 215 ? -8.136 -8.217 -13.608 1.00 42.59 215 PHE A O 1
ATOM 1554 N N . PRO A 1 216 ? -9.117 -6.377 -14.476 1.00 38.62 216 PRO A N 1
ATOM 1555 C CA . PRO A 1 216 ? -9.888 -7.137 -15.438 1.00 38.62 216 PRO A CA 1
ATOM 1556 C C . PRO A 1 216 ? -8.889 -7.752 -16.419 1.00 38.62 216 PRO A C 1
ATOM 1558 O O . PRO A 1 216 ? -8.311 -7.069 -17.261 1.00 38.62 216 PRO A O 1
ATOM 1561 N N . MET A 1 217 ? -8.650 -9.055 -16.280 1.00 38.22 217 MET A N 1
ATOM 1562 C CA . MET A 1 217 ? -8.113 -9.869 -17.360 1.00 38.22 217 MET A CA 1
ATOM 1563 C C . MET A 1 217 ? -9.117 -9.732 -18.501 1.00 38.22 217 MET A C 1
ATOM 1565 O O . MET A 1 217 ? -10.187 -10.337 -18.465 1.00 38.22 217 MET A O 1
ATOM 1569 N N . ALA A 1 218 ? -8.816 -8.869 -19.470 1.00 39.62 218 ALA A N 1
ATOM 1570 C CA . ALA A 1 218 ? -9.573 -8.812 -20.705 1.00 39.62 218 ALA A CA 1
ATOM 1571 C C . ALA A 1 218 ? -9.551 -10.223 -21.317 1.00 39.62 218 ALA A C 1
ATOM 1573 O O . ALA A 1 218 ? -8.461 -10.775 -21.506 1.00 39.62 218 ALA A O 1
ATOM 1574 N N . PRO A 1 219 ? -10.706 -10.850 -21.599 1.00 48.09 219 PRO A N 1
ATOM 1575 C CA . PRO A 1 219 ? -10.698 -12.099 -22.329 1.00 48.09 219 PRO A CA 1
ATOM 1576 C C . PRO A 1 219 ? -10.193 -11.805 -23.741 1.00 48.09 219 PRO A C 1
ATOM 1578 O O . PRO A 1 219 ? -10.808 -11.063 -24.506 1.00 48.09 219 PRO A O 1
ATOM 1581 N N . PHE A 1 220 ? -9.050 -12.391 -24.084 1.00 51.28 220 PHE A N 1
ATOM 1582 C CA . PHE A 1 220 ? -8.643 -12.567 -25.469 1.00 51.28 220 PHE A CA 1
ATOM 1583 C C . PHE A 1 220 ? -9.758 -13.327 -26.196 1.00 51.28 220 PHE A C 1
ATOM 1585 O O . PHE A 1 220 ? -10.012 -14.493 -25.899 1.00 51.28 220 PHE A O 1
ATOM 1592 N N . GLY A 1 221 ? -10.437 -12.663 -27.132 1.00 42.03 221 GLY A N 1
ATOM 1593 C CA . GLY A 1 221 ? -11.553 -13.262 -27.854 1.00 42.03 221 GLY A CA 1
ATOM 1594 C C . GLY A 1 221 ? -11.968 -12.483 -29.098 1.00 42.03 221 GLY A C 1
ATOM 1595 O O . GLY A 1 221 ? -12.939 -11.741 -29.061 1.00 42.03 221 GLY A O 1
ATOM 1596 N N . GLY A 1 222 ? -11.272 -12.730 -30.211 1.00 48.78 222 GLY A N 1
ATOM 1597 C CA . GLY A 1 222 ? -11.852 -12.646 -31.558 1.00 48.78 222 GLY A CA 1
ATOM 1598 C C . GLY A 1 222 ? -11.402 -11.473 -32.450 1.00 48.78 222 GLY A C 1
ATOM 1599 O O . GLY A 1 222 ? -11.306 -10.340 -31.983 1.00 48.78 222 GLY A O 1
ATOM 1600 N N . PRO A 1 223 ? -11.154 -11.717 -33.755 1.00 51.44 223 PRO A N 1
ATOM 1601 C CA . PRO A 1 223 ? -10.904 -10.660 -34.732 1.00 51.44 223 PRO A CA 1
ATOM 1602 C C . PRO A 1 223 ? -12.224 -9.996 -35.172 1.00 51.44 223 PRO A C 1
ATOM 1604 O O . PRO A 1 223 ? -13.194 -10.707 -35.452 1.00 51.44 223 PRO A O 1
ATOM 1607 N N . PRO A 1 224 ? -12.289 -8.660 -35.318 1.00 51.03 224 PRO A N 1
ATOM 1608 C CA . PRO A 1 224 ? -13.465 -8.013 -35.879 1.00 51.03 224 PRO A CA 1
ATOM 1609 C C . PRO A 1 224 ? -13.473 -8.178 -37.406 1.00 51.03 224 PRO A C 1
ATOM 1611 O O . PRO A 1 224 ? -12.661 -7.597 -38.124 1.00 51.03 224 PRO A O 1
ATOM 1614 N N . ARG A 1 225 ? -14.416 -8.974 -37.919 1.00 52.94 225 ARG A N 1
ATOM 1615 C CA . ARG A 1 225 ? -14.860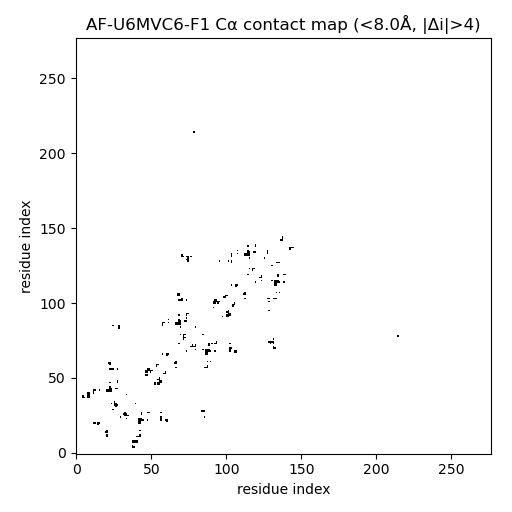 -8.917 -39.318 1.00 52.94 225 ARG A CA 1
ATOM 1616 C C . ARG A 1 225 ? -16.029 -7.940 -39.408 1.00 52.94 225 ARG A C 1
ATOM 1618 O O . ARG A 1 225 ? -17.137 -8.278 -39.009 1.00 52.94 225 ARG A O 1
ATOM 1625 N N . GLY A 1 226 ? -15.786 -6.753 -39.954 1.00 57.53 226 GLY A N 1
ATOM 1626 C CA . GLY A 1 226 ? -16.835 -5.8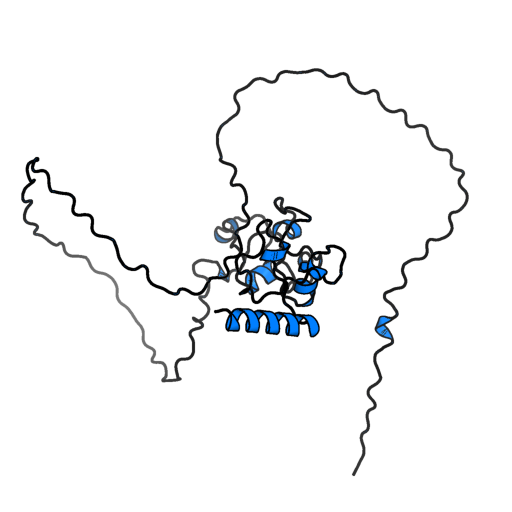01 -40.316 1.00 57.53 226 GLY A CA 1
ATOM 1627 C C . GLY A 1 226 ? -16.265 -4.614 -41.103 1.00 57.53 226 GLY A C 1
ATOM 1628 O O . GLY A 1 226 ? -15.193 -4.132 -40.739 1.00 57.53 226 GLY A O 1
ATOM 1629 N N . PRO A 1 227 ? -16.917 -4.169 -42.193 1.00 55.09 227 PRO A N 1
ATOM 1630 C CA . PRO A 1 227 ? -16.405 -3.106 -43.054 1.00 55.09 227 PRO A CA 1
ATOM 1631 C C . PRO A 1 227 ? -16.628 -1.713 -42.435 1.00 55.09 227 PRO A C 1
ATOM 1633 O O . PRO A 1 227 ? -17.562 -1.532 -41.649 1.00 55.09 227 PRO A O 1
ATOM 1636 N N . PRO A 1 228 ? -15.808 -0.708 -42.798 1.00 52.09 228 PRO A N 1
ATOM 1637 C CA . PRO A 1 228 ? -15.947 0.639 -42.267 1.00 52.09 228 PRO A CA 1
ATOM 1638 C C . PRO A 1 228 ? -17.118 1.359 -42.945 1.00 52.09 228 PRO A C 1
ATOM 1640 O O . PRO A 1 228 ? -17.112 1.578 -44.156 1.00 52.09 228 PRO A O 1
ATOM 1643 N N . LEU A 1 229 ? -18.112 1.775 -42.160 1.00 59.81 229 LEU A N 1
ATOM 1644 C CA . LEU A 1 229 ? -19.048 2.809 -42.590 1.00 59.81 229 LEU A CA 1
ATOM 1645 C C . LEU A 1 229 ? -18.357 4.168 -42.451 1.00 59.81 229 LEU A C 1
ATOM 1647 O O . LEU A 1 229 ? -18.105 4.652 -41.349 1.00 59.81 229 LEU A O 1
ATOM 1651 N N . ILE A 1 230 ? -18.032 4.764 -43.596 1.00 51.12 230 ILE A N 1
ATOM 1652 C CA . ILE A 1 230 ? -17.551 6.138 -43.710 1.00 51.12 230 ILE A CA 1
ATOM 1653 C C . ILE A 1 230 ? -18.749 7.067 -43.486 1.00 51.12 230 ILE A C 1
ATOM 1655 O O . ILE A 1 230 ? -19.568 7.257 -44.381 1.00 51.12 230 ILE A O 1
ATOM 1659 N N . LEU A 1 231 ? -18.849 7.655 -42.292 1.00 52.81 231 LEU A N 1
ATOM 1660 C CA . LEU A 1 231 ? -19.672 8.841 -42.059 1.00 52.81 231 LEU A CA 1
ATOM 1661 C C . LEU A 1 231 ? -18.780 10.077 -42.235 1.00 52.81 231 LEU A C 1
ATOM 1663 O O . LEU A 1 231 ? -17.989 10.428 -41.361 1.00 52.81 231 LEU A O 1
ATOM 1667 N N . ALA A 1 232 ? -18.885 10.713 -43.400 1.00 47.94 232 ALA A N 1
ATOM 1668 C CA . ALA A 1 232 ? -18.263 11.998 -43.684 1.00 47.94 232 ALA A CA 1
ATOM 1669 C C . ALA A 1 232 ? -19.015 13.108 -42.929 1.00 47.94 232 ALA A C 1
ATOM 1671 O O . ALA A 1 232 ? -20.073 13.560 -43.360 1.00 47.94 232 ALA A O 1
ATOM 1672 N N . GLY A 1 233 ? -18.476 13.528 -41.784 1.00 58.09 233 GLY A N 1
ATOM 1673 C CA . GLY A 1 233 ? -18.886 14.754 -41.099 1.00 58.09 233 GLY A CA 1
ATOM 1674 C C . GLY A 1 233 ? -18.164 15.985 -41.675 1.00 58.09 233 GLY A C 1
ATOM 1675 O O . GLY A 1 233 ? -17.018 15.864 -42.121 1.00 58.09 233 GLY A O 1
ATOM 1676 N N . PRO A 1 234 ? -18.800 17.170 -41.690 1.00 57.81 234 PRO A N 1
ATOM 1677 C CA . PRO A 1 234 ? -18.207 18.386 -42.238 1.00 57.81 234 PRO A CA 1
ATOM 1678 C C . PRO A 1 234 ? -16.984 18.838 -41.425 1.00 57.81 234 PRO A C 1
ATOM 1680 O O . PRO A 1 234 ? -17.017 18.919 -40.197 1.00 57.81 234 PRO A O 1
ATOM 1683 N N . ARG A 1 235 ? -15.895 19.143 -42.141 1.00 55.22 235 ARG A N 1
ATOM 1684 C CA . ARG A 1 235 ? -14.657 19.732 -41.609 1.00 55.22 235 ARG A CA 1
ATOM 1685 C C . ARG A 1 235 ? -14.955 21.058 -40.885 1.00 55.22 235 ARG A C 1
ATOM 1687 O O . ARG A 1 235 ? -15.555 21.934 -41.509 1.00 55.22 235 ARG A O 1
ATOM 1694 N N . PRO A 1 236 ? -14.484 21.267 -39.643 1.00 59.91 236 PRO A N 1
ATOM 1695 C CA . PRO A 1 236 ? -14.484 22.593 -39.039 1.00 59.91 236 PRO A CA 1
ATOM 1696 C C . PRO A 1 236 ? -13.516 23.519 -39.792 1.00 59.91 236 PRO A C 1
ATOM 1698 O O . PRO A 1 236 ? -12.423 23.111 -40.192 1.00 59.91 236 PRO A O 1
ATOM 1701 N N . ALA A 1 237 ? -13.949 24.760 -40.015 1.00 66.81 237 ALA A N 1
ATOM 1702 C CA . ALA A 1 237 ? -13.162 25.801 -40.666 1.00 66.81 237 ALA A CA 1
ATOM 1703 C C . ALA A 1 237 ? -11.926 26.183 -39.823 1.00 66.81 237 ALA A C 1
ATOM 1705 O O . ALA A 1 237 ? -11.977 26.110 -38.592 1.00 66.81 237 ALA A O 1
ATOM 1706 N N . PRO A 1 238 ? -10.816 26.600 -40.461 1.00 62.78 238 PRO A N 1
ATOM 1707 C CA . PRO A 1 238 ? -9.631 27.062 -39.751 1.00 62.78 238 PRO A CA 1
ATOM 1708 C C . PRO A 1 238 ? -9.940 28.341 -38.967 1.00 62.78 238 PRO A C 1
ATOM 1710 O O . PRO A 1 238 ? -10.518 29.292 -39.491 1.00 62.78 238 PRO A O 1
ATOM 1713 N N . ILE A 1 239 ? -9.544 28.345 -37.698 1.00 64.75 239 ILE A N 1
ATOM 1714 C CA . ILE A 1 239 ? -9.691 29.483 -36.796 1.00 64.75 239 ILE A CA 1
ATOM 1715 C C . ILE A 1 239 ? -8.627 30.517 -37.178 1.00 64.75 239 ILE A C 1
ATOM 1717 O O . ILE A 1 239 ? -7.429 30.244 -37.098 1.00 64.75 239 ILE A O 1
ATOM 1721 N N . THR A 1 240 ? -9.062 31.694 -37.618 1.00 61.44 240 THR A N 1
ATOM 1722 C CA . THR A 1 240 ? -8.187 32.834 -37.906 1.00 61.44 240 THR A CA 1
ATOM 1723 C C . THR A 1 240 ? -7.622 33.375 -36.594 1.00 61.44 240 THR A C 1
ATOM 1725 O O . THR A 1 240 ? -8.362 33.913 -35.774 1.00 61.44 240 THR A O 1
ATOM 1728 N N . ILE A 1 241 ? -6.314 33.231 -36.382 1.00 60.94 241 ILE A N 1
ATOM 1729 C CA . ILE A 1 241 ? -5.612 33.829 -35.242 1.00 60.94 241 ILE A CA 1
ATOM 1730 C C . ILE A 1 241 ? -5.253 35.269 -35.614 1.00 60.94 241 ILE A C 1
ATOM 1732 O O . ILE A 1 241 ? -4.366 35.512 -36.431 1.00 60.94 241 ILE A O 1
ATOM 1736 N N . THR A 1 242 ? -5.958 36.229 -35.023 1.00 62.50 242 THR A N 1
ATOM 1737 C CA . THR A 1 242 ? -5.607 37.653 -35.073 1.00 62.50 242 THR A CA 1
ATOM 1738 C C . THR A 1 242 ? -4.350 37.915 -34.234 1.00 62.50 242 THR A C 1
ATOM 1740 O O . THR A 1 242 ? -4.299 37.475 -33.083 1.00 62.50 242 THR A O 1
ATOM 1743 N N . PRO A 1 243 ? -3.343 38.643 -34.750 1.00 60.09 243 PRO A N 1
ATOM 1744 C CA . PRO A 1 243 ? -2.184 39.037 -33.957 1.00 60.09 243 PRO A CA 1
ATOM 1745 C C . PRO A 1 243 ? -2.587 40.080 -32.904 1.00 60.09 243 PRO A C 1
ATOM 1747 O O . PRO A 1 243 ? -3.153 41.125 -33.225 1.00 60.09 243 PRO A O 1
ATOM 1750 N N . VAL A 1 244 ? -2.297 39.780 -31.637 1.00 61.47 244 VAL A N 1
ATOM 1751 C CA . VAL A 1 244 ? -2.465 40.699 -30.506 1.00 61.47 244 VAL A CA 1
ATOM 1752 C C . VAL A 1 244 ? -1.339 41.739 -30.532 1.00 61.47 244 VAL A C 1
ATOM 1754 O O . VAL A 1 244 ? -0.169 41.401 -30.710 1.00 61.47 244 VAL A O 1
ATOM 1757 N N . ALA A 1 245 ? -1.702 43.012 -30.385 1.00 58.88 245 ALA A N 1
ATOM 1758 C CA . ALA A 1 245 ? -0.771 44.134 -30.353 1.00 58.88 245 ALA A CA 1
ATOM 1759 C C . ALA A 1 245 ? 0.073 44.144 -29.056 1.00 58.88 245 ALA A C 1
ATOM 1761 O O . ALA A 1 245 ? -0.447 43.806 -27.989 1.00 58.88 245 ALA A O 1
ATOM 1762 N N . PRO A 1 246 ? 1.349 44.572 -29.105 1.00 54.84 246 PRO A N 1
ATOM 1763 C CA . PRO A 1 246 ? 2.190 44.704 -27.923 1.00 54.84 246 PRO A CA 1
ATOM 1764 C C . PRO A 1 246 ? 1.906 46.046 -27.237 1.00 54.84 246 PRO A C 1
ATOM 1766 O O . PRO A 1 246 ? 2.256 47.107 -27.747 1.00 54.84 246 PRO A O 1
ATOM 1769 N N . GLY A 1 247 ? 1.254 46.010 -26.078 1.00 61.41 247 GLY A N 1
ATOM 1770 C CA . GLY A 1 247 ? 0.935 47.228 -25.333 1.00 61.41 247 GLY A CA 1
ATOM 1771 C C . GLY A 1 247 ? 0.214 46.952 -24.022 1.00 61.41 247 GLY A C 1
ATOM 1772 O O . GLY A 1 247 ? -0.900 47.420 -23.825 1.00 61.41 247 GLY A O 1
ATOM 1773 N N . GLY A 1 248 ? 0.829 46.156 -23.146 1.00 60.44 248 GLY A N 1
ATOM 1774 C CA . GLY A 1 248 ? 0.373 45.958 -21.769 1.00 60.44 248 GLY A CA 1
ATOM 1775 C C . GLY A 1 248 ? 1.365 46.575 -20.771 1.00 60.44 248 GLY A C 1
ATOM 1776 O O . GLY A 1 248 ? 2.571 46.447 -20.991 1.00 60.44 248 GLY A O 1
ATOM 1777 N N . PRO A 1 249 ? 0.899 47.249 -19.703 1.00 64.38 249 PRO A N 1
ATOM 1778 C CA . PRO A 1 249 ? 1.759 47.844 -18.678 1.00 64.38 249 PRO A CA 1
ATOM 1779 C C . PRO A 1 249 ? 2.498 46.776 -17.845 1.00 64.38 249 PRO A C 1
ATOM 1781 O O . PRO A 1 249 ? 2.051 45.627 -17.783 1.00 64.38 249 PRO A O 1
ATOM 1784 N N . PRO A 1 250 ? 3.627 47.132 -17.200 1.00 60.34 250 PRO A N 1
ATOM 1785 C CA . PRO A 1 250 ? 4.478 46.176 -16.497 1.00 60.34 250 PRO A CA 1
ATOM 1786 C C . PRO A 1 250 ? 3.748 45.540 -15.308 1.00 60.34 250 PRO A C 1
ATOM 1788 O O . PRO A 1 250 ? 3.247 46.231 -14.423 1.00 60.34 250 PRO A O 1
ATOM 1791 N N . LEU A 1 251 ? 3.716 44.206 -15.289 1.00 54.41 251 LEU A N 1
ATOM 1792 C CA . LEU A 1 251 ? 3.255 43.422 -14.149 1.00 54.41 251 LEU A CA 1
ATOM 1793 C C . LEU A 1 251 ? 4.323 43.437 -13.051 1.00 54.41 251 LEU A C 1
ATOM 1795 O O . LEU A 1 251 ? 5.489 43.122 -13.290 1.00 54.41 251 LEU A O 1
ATOM 1799 N N . SER A 1 252 ? 3.894 43.798 -11.844 1.00 63.56 252 SER A N 1
ATOM 1800 C CA . SER A 1 252 ? 4.663 43.710 -10.605 1.00 63.56 252 SER A CA 1
ATOM 1801 C C . SER A 1 252 ? 5.191 42.287 -10.355 1.00 63.56 252 SER A C 1
ATOM 1803 O O . SER A 1 252 ? 4.514 41.314 -10.700 1.00 63.56 252 SER A O 1
ATOM 1805 N N . PRO A 1 253 ? 6.366 42.131 -9.719 1.00 60.72 253 PRO A N 1
ATOM 1806 C CA . PRO A 1 253 ? 6.937 40.819 -9.443 1.00 60.72 253 PRO A CA 1
ATOM 1807 C C . PRO A 1 253 ? 6.102 40.053 -8.408 1.00 60.72 253 PRO A C 1
ATOM 1809 O O . PRO A 1 253 ? 5.882 40.511 -7.287 1.00 60.72 253 PRO A O 1
ATOM 1812 N N . VAL A 1 254 ? 5.661 38.857 -8.799 1.00 55.28 254 VAL A N 1
ATOM 1813 C CA . VAL A 1 254 ? 5.071 37.851 -7.912 1.00 55.28 254 VAL A CA 1
ATOM 1814 C C . VAL A 1 254 ? 6.159 37.348 -6.965 1.00 55.28 254 VAL A C 1
ATOM 1816 O O . VAL A 1 254 ? 7.166 36.786 -7.392 1.00 55.28 254 VAL A O 1
ATOM 1819 N N . ALA A 1 255 ? 5.949 37.582 -5.672 1.00 50.88 255 ALA A N 1
ATOM 1820 C CA . ALA A 1 255 ? 6.799 37.102 -4.595 1.00 50.88 255 ALA A CA 1
ATOM 1821 C C . ALA A 1 255 ? 6.788 35.565 -4.530 1.00 50.88 255 ALA A C 1
ATOM 1823 O O . ALA A 1 255 ? 5.732 34.934 -4.490 1.00 50.88 255 ALA A O 1
ATOM 1824 N N . ALA A 1 256 ? 7.980 34.971 -4.513 1.00 53.56 256 ALA A N 1
ATOM 1825 C CA . ALA A 1 256 ? 8.191 33.542 -4.318 1.00 53.56 256 ALA A CA 1
ATOM 1826 C C . ALA A 1 256 ? 7.882 33.114 -2.862 1.00 53.56 256 ALA A C 1
ATOM 1828 O O . ALA A 1 256 ? 8.085 33.905 -1.937 1.00 53.56 256 ALA A O 1
ATOM 1829 N N . PRO A 1 257 ? 7.432 31.868 -2.619 1.00 50.44 257 PRO A N 1
ATOM 1830 C CA . PRO A 1 257 ? 7.129 31.386 -1.274 1.00 50.44 257 PRO A CA 1
ATOM 1831 C C . PRO A 1 257 ? 8.407 31.130 -0.460 1.00 50.44 257 PRO A C 1
ATOM 1833 O O . PRO A 1 257 ? 9.178 30.207 -0.718 1.00 50.44 257 PRO A O 1
ATOM 1836 N N . GLN A 1 258 ? 8.602 31.953 0.568 1.00 56.56 258 GLN A N 1
ATOM 1837 C CA . GLN A 1 258 ? 9.739 31.961 1.490 1.00 56.56 258 GLN A CA 1
ATOM 1838 C C . GLN A 1 258 ? 9.531 31.003 2.683 1.00 56.56 258 GLN A C 1
ATOM 1840 O O . GLN A 1 258 ? 9.624 31.415 3.835 1.00 56.56 258 GLN A O 1
ATOM 1845 N N . GLN A 1 259 ? 9.214 29.723 2.444 1.00 59.50 259 GLN A N 1
ATOM 1846 C CA . GLN A 1 259 ? 8.897 28.788 3.545 1.00 59.50 259 GLN A CA 1
ATOM 1847 C C . GLN A 1 259 ? 10.044 27.864 3.987 1.00 59.50 259 GLN A C 1
ATOM 1849 O O . GLN A 1 259 ? 9.930 27.215 5.022 1.00 59.50 259 GLN A O 1
ATOM 1854 N N . GLN A 1 260 ? 11.174 27.820 3.275 1.00 56.94 260 GLN A N 1
ATOM 1855 C CA . GLN A 1 260 ? 12.223 26.826 3.559 1.00 56.94 260 GLN A CA 1
ATOM 1856 C C . GLN A 1 260 ? 13.372 27.329 4.454 1.00 56.94 260 GLN A C 1
ATOM 1858 O O . GLN A 1 260 ? 14.180 26.531 4.920 1.00 56.94 260 GLN A O 1
ATOM 1863 N N . GLN A 1 261 ? 13.443 28.630 4.759 1.00 57.06 261 GLN A N 1
ATOM 1864 C CA . GLN A 1 261 ? 14.583 29.200 5.493 1.00 57.06 261 GLN A CA 1
ATOM 1865 C C . GLN A 1 261 ? 14.390 29.273 7.020 1.00 57.06 261 GLN A C 1
ATOM 1867 O O . GLN A 1 261 ? 15.358 29.478 7.747 1.00 57.06 261 GLN A O 1
ATOM 1872 N N . GLN A 1 262 ? 13.176 29.044 7.539 1.00 58.56 262 GLN A N 1
ATOM 1873 C CA . GLN A 1 262 ? 12.909 29.128 8.984 1.00 58.56 262 GLN A CA 1
ATOM 1874 C C . GLN A 1 262 ? 13.256 27.850 9.771 1.00 58.56 262 GLN A C 1
ATOM 1876 O O . GLN A 1 262 ? 13.413 27.919 10.987 1.00 58.56 262 GLN A O 1
ATOM 1881 N N . GLN A 1 263 ? 13.451 26.700 9.112 1.00 58.94 263 GLN A N 1
ATOM 1882 C CA . GLN A 1 263 ? 13.815 25.454 9.808 1.00 58.94 263 GLN A CA 1
ATOM 1883 C C . GLN A 1 263 ? 15.306 25.331 10.163 1.00 58.94 263 GLN A C 1
ATOM 1885 O O . GLN A 1 263 ? 15.651 24.507 11.003 1.00 58.94 263 GLN A O 1
ATOM 1890 N N . GLN A 1 264 ? 16.199 26.156 9.602 1.00 58.22 264 GLN A N 1
ATOM 1891 C CA . GLN A 1 264 ? 17.635 26.093 9.932 1.00 58.22 264 GLN A CA 1
ATOM 1892 C C . GLN A 1 264 ? 18.051 26.921 11.159 1.00 58.22 264 GLN A C 1
ATOM 1894 O O . GLN A 1 264 ? 19.179 26.779 11.615 1.00 58.22 264 GLN A O 1
ATOM 1899 N N . GLN A 1 265 ? 17.166 27.738 11.743 1.00 60.31 265 GLN A N 1
ATOM 1900 C CA . GLN A 1 265 ? 17.509 28.582 12.903 1.00 60.31 265 GLN A CA 1
ATOM 1901 C C . GLN A 1 265 ? 17.160 27.979 14.276 1.00 60.31 265 GLN A C 1
ATOM 1903 O O . GLN A 1 265 ? 17.330 28.652 15.286 1.00 60.31 265 GLN A O 1
ATOM 1908 N N . GLN A 1 266 ? 16.711 26.721 14.354 1.00 60.59 266 GLN A N 1
ATOM 1909 C CA . GLN A 1 266 ? 16.318 26.087 15.627 1.00 60.59 266 GLN A CA 1
ATOM 1910 C C . GLN A 1 266 ? 17.239 24.939 16.078 1.00 60.59 266 GLN A C 1
ATOM 1912 O O . GLN A 1 266 ? 16.781 24.009 16.736 1.00 60.59 266 GLN A O 1
ATOM 1917 N N . GLN A 1 267 ? 18.541 24.987 15.773 1.00 60.66 267 GLN A N 1
ATOM 1918 C CA . GLN A 1 267 ? 19.510 24.143 16.486 1.00 60.66 267 GLN A CA 1
ATOM 1919 C C . GLN A 1 267 ? 20.068 24.900 17.703 1.00 60.66 267 GLN A C 1
ATOM 1921 O O . GLN A 1 267 ? 20.792 25.879 17.517 1.00 60.66 267 GLN A O 1
ATOM 1926 N N . PRO A 1 268 ? 19.760 24.487 18.948 1.00 57.31 268 PRO A N 1
ATOM 1927 C CA . PRO A 1 268 ? 20.440 25.020 20.119 1.00 57.31 268 PRO A CA 1
ATOM 1928 C C . PRO A 1 268 ? 21.880 24.494 20.177 1.00 57.31 268 PRO A C 1
ATOM 1930 O O . PRO A 1 268 ? 22.132 23.295 20.053 1.00 57.31 268 PRO A O 1
ATOM 1933 N N . ALA A 1 269 ? 22.822 25.415 20.379 1.00 51.12 269 ALA A N 1
ATOM 1934 C CA . ALA A 1 269 ? 24.222 25.115 20.632 1.00 51.12 269 ALA A CA 1
ATOM 1935 C C . ALA A 1 269 ? 24.357 24.298 21.928 1.00 51.12 269 ALA A C 1
ATOM 1937 O O . ALA A 1 269 ? 24.010 24.771 23.011 1.00 51.12 269 ALA A O 1
ATOM 1938 N N . ALA A 1 270 ? 24.865 23.071 21.818 1.00 52.47 270 ALA A N 1
ATOM 1939 C CA . ALA A 1 270 ? 25.291 22.287 22.967 1.00 52.47 270 ALA A CA 1
ATOM 1940 C C . ALA A 1 270 ? 26.524 22.959 23.591 1.00 52.47 270 ALA A C 1
ATOM 1942 O O . ALA A 1 270 ? 27.580 23.051 22.965 1.00 52.47 270 ALA A O 1
ATOM 1943 N N . ALA A 1 271 ? 26.366 23.456 24.817 1.00 57.75 271 ALA A N 1
ATOM 1944 C CA . ALA A 1 271 ? 27.456 23.968 25.628 1.00 57.75 271 ALA A CA 1
ATOM 1945 C C . ALA A 1 271 ? 28.338 22.802 26.091 1.00 57.75 271 ALA A C 1
ATOM 1947 O O . ALA A 1 271 ? 27.883 21.900 26.793 1.00 57.75 271 ALA A O 1
ATOM 1948 N N . ASN A 1 272 ? 29.601 22.847 25.675 1.00 56.00 272 ASN A N 1
ATOM 1949 C CA . ASN A 1 272 ? 30.684 22.058 26.230 1.00 56.00 272 ASN A CA 1
ATOM 1950 C C . ASN A 1 272 ? 31.049 22.636 27.612 1.00 56.00 272 ASN A C 1
ATOM 1952 O O . ASN A 1 272 ? 31.347 23.826 27.719 1.00 56.00 272 ASN A O 1
ATOM 1956 N N . LEU A 1 273 ? 30.991 21.810 28.656 1.00 62.03 273 LEU A N 1
ATOM 1957 C CA . LEU A 1 273 ? 31.497 22.113 29.995 1.00 62.03 273 LEU A CA 1
ATOM 1958 C C . LEU A 1 273 ? 32.418 20.965 30.415 1.00 62.03 273 LEU A C 1
ATOM 1960 O O . LEU A 1 273 ? 32.021 20.046 31.127 1.00 62.03 273 LEU A O 1
ATOM 1964 N N . ASP A 1 274 ? 33.659 21.047 29.941 1.00 61.38 274 ASP A N 1
ATOM 1965 C CA . ASP A 1 274 ? 34.823 20.442 30.574 1.00 61.38 274 ASP A CA 1
ATOM 1966 C C . ASP A 1 274 ? 35.093 21.177 31.898 1.00 61.38 274 ASP A C 1
ATOM 1968 O O . ASP A 1 274 ? 35.328 22.388 31.915 1.00 61.38 274 ASP A O 1
ATOM 1972 N N . ALA A 1 275 ? 35.072 20.451 33.016 1.00 58.31 275 ALA A N 1
ATOM 1973 C CA . ALA A 1 275 ? 35.547 20.946 34.301 1.00 58.31 275 ALA A CA 1
ATOM 1974 C C . ALA A 1 275 ? 36.540 19.947 34.898 1.00 58.31 275 ALA A C 1
ATOM 1976 O O . ALA A 1 275 ? 36.199 18.814 35.232 1.00 58.31 275 ALA A O 1
ATOM 1977 N N . HIS A 1 276 ? 37.776 20.426 35.006 1.00 61.59 276 HIS A N 1
ATOM 1978 C CA . HIS A 1 276 ? 38.865 19.878 35.797 1.00 61.59 276 HIS A CA 1
ATOM 1979 C C . HIS A 1 276 ? 38.471 19.676 37.267 1.00 61.59 276 HIS A C 1
ATOM 1981 O O . HIS A 1 276 ? 37.895 20.572 37.889 1.00 61.59 276 HIS A O 1
ATOM 1987 N N . GLY A 1 277 ? 38.891 18.537 37.817 1.00 60.25 277 GLY A N 1
ATOM 1988 C CA . GLY A 1 277 ? 38.906 18.206 39.241 1.00 60.25 277 GLY A CA 1
ATOM 1989 C C . GLY A 1 277 ? 39.567 16.859 39.453 1.00 60.25 277 GLY A C 1
ATOM 1990 O O . GLY A 1 277 ? 38.880 15.850 39.194 1.00 60.25 277 GLY A O 1
#

pLDDT: mean 73.34, std 22.64, range [33.84, 98.06]

Radius of gyration: 33.2 Å; Cα contacts (8 Å, |Δi|>4): 189; chains: 1; bounding box: 71×109×83 Å